Protein AF-0000000078024826 (afdb_homodimer)

Secondary structure (DSSP, 8-state):
---TTHHHHHHHHHHHHS---S-HHHHHHHHHHHHHHHHHHHHHHHHHT-HHHHHHHHHHHHHIIIIIIITT--HHHHHHHHHHHHHHHHHHHHHHHHHHHHT-HHHHHHHHHHHHHHHHHHHTS-TTTTT-S--/---SSTTTHHHHHHHHHT---S-HHHHHHHHHHHHHHHHHHHHHHHHHT-HHHHHHHHHHHHHIIIIIIITT--HHHHHHHHHHHHHHHHHHHHHHHHHHHHT-HHHHHHHHHHHHHHHHHHHTS-TTTTT-S--

pLDDT: mean 81.6, std 24.42, range [22.78, 98.94]

Solvent-accessible surface area (backbone atoms only — not comparable to full-atom values): 13929 Å² total; per-residue (Å²): 135,86,64,79,63,60,69,55,53,44,38,40,55,21,35,67,8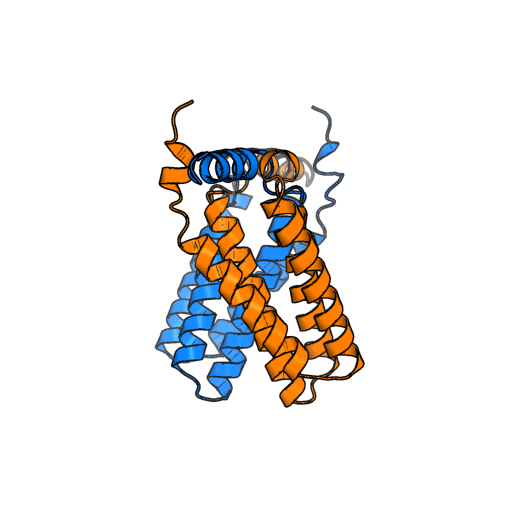0,34,23,68,64,29,52,71,64,54,51,52,52,44,47,48,51,16,26,50,23,11,44,52,35,17,50,54,25,52,75,69,67,35,62,69,61,17,53,51,23,45,49,51,21,42,46,32,45,53,52,41,56,47,36,24,48,14,62,82,32,24,44,68,59,32,51,51,50,43,52,50,50,52,50,42,46,52,38,43,52,49,19,63,75,65,69,35,63,66,42,48,51,50,40,48,52,55,51,48,55,52,45,54,56,55,69,68,53,57,76,64,66,50,70,59,66,73,129,139,85,75,85,64,71,82,50,59,42,56,43,58,26,40,66,80,44,23,63,64,28,52,72,65,52,50,51,54,44,47,49,53,13,26,51,24,12,45,54,36,17,50,54,24,53,74,70,68,35,62,68,59,18,52,52,23,44,49,51,21,43,46,32,45,52,53,41,55,48,38,21,47,15,63,82,36,24,46,68,59,32,51,52,50,43,51,50,51,52,52,42,44,51,39,43,54,49,18,63,76,65,69,37,64,66,41,46,50,49,41,48,52,55,51,50,54,52,46,55,56,55,69,67,53,55,74,62,66,54,68,58,65,73,129

Sequence (270 aa):
MYSARGTQAYAQIGVESAVMSASPHQLIVLLFDGALSALVRARLFMQQGELAAKGEALSKAINIIDNGLKAGLDNEQGGEIAENLSSLYDYMIRQLMLANLRNNVELIEEVEGLLTNIADAWKQISPLNAAREPAMYSARGTQAYAQIGVESAVMSASPHQLIVLLFDGALSALVRARLFMQQGELAAKGEALSKAINIIDNGLKAGLDNEQGGEIAENLSSLYDYMIRQLMLANLRNNVELIEEVEGLLTNIADAWKQISPLNAAREPA

Foldseek 3Di:
DDDPVVVVVVVPVCCVVVPPPPQPLVQLLVLLVLLLVLLVQLLVCLVVVNLVSNVVSLVRSLCSLVVPVLVPQDCVPCPPNNVVSNVVSVVLSVLSVVCSVVVPSVSSVVSSVVSVVVSVVSVPPDSVVVPPPDD/DDDDPVVPPVVPVCCVVVDDPPQPLVQLLVLLVLLLVLLVQLLVCLVVVNLVSNVVSLVRSLCSLVVPVLVPQDCPPCPPNNVVSNVVSVVLSVLSVVCSVVVPSVSSVVSSVVSVVVSVVSVPPDSVVVVPPDD

Nearest PDB structures (foldseek):
  6ch3-assembly1_B  TM=8.621E-01  e=1.096E-10  Salmonella enterica subsp. enterica serovar Typhimurium str. LT2
  6gow-assembly1_E  TM=9.700E-01  e=2.782E-06  Bacillus subtilis
  6lea-assembly2_B  TM=9.776E-01  e=4.361E-05  Helicobacter pylori CPY1124
  3k1i-assembly2_B  TM=9.728E-01  e=5.347E-05  Helicobacter pylori 26695
  2e2a-assembly1_C  TM=4.946E-01  e=9.503E-01  Lactococcus lactis

Radius of gyration: 19.41 Å; Cα contacts (8 Å, |Δi|>4): 329; chains: 2; bounding box: 67×54×44 Å

Organism: NCBI:txid82991

InterPro domains:
  IPR003713 Flagellar protein FliS [PF02561] (8-125)
  IPR003713 Flagellar protein FliS [PIRSF039090] (1-127)
  IPR003713 Flagellar protein FliS [PTHR34773] (1-129)
  IPR003713 Flagellar protein FliS [TIGR00208] (1-125)
  IPR003713 Flagellar protein FliS [cd16098] (24-126)
  IPR036584 Flagellar protein FliS superfamily [SSF101116] (8-127)

Structure (mmCIF, N/CA/C/O backbone):
data_AF-0000000078024826-model_v1
#
loop_
_entity.id
_entity.type
_entity.pdbx_description
1 polymer 'Flagellar secretion chaperone FliS'
#
loop_
_atom_site.group_PDB
_atom_site.id
_atom_site.type_symbol
_atom_site.label_atom_id
_atom_site.label_alt_id
_atom_site.label_comp_id
_atom_site.label_asym_id
_atom_site.label_entity_id
_atom_site.label_seq_id
_atom_site.pdbx_PDB_ins_code
_atom_site.Cartn_x
_atom_site.Cartn_y
_atom_site.Cartn_z
_atom_site.occupancy
_atom_site.B_iso_or_equiv
_atom_site.auth_seq_id
_atom_site.auth_comp_id
_atom_site.auth_asym_id
_atom_site.auth_atom_id
_atom_site.pdbx_PDB_model_num
ATOM 1 N N . MET A 1 1 ? 31.188 14.391 24.828 1 23.47 1 MET A N 1
ATOM 2 C CA . MET A 1 1 ? 30.875 13.07 24.281 1 23.47 1 MET A CA 1
ATOM 3 C C . MET A 1 1 ? 29.391 12.953 23.953 1 23.47 1 MET A C 1
ATOM 5 O O . MET A 1 1 ? 28.562 12.789 24.844 1 23.47 1 MET A O 1
ATOM 9 N N . TYR A 1 2 ? 28.828 13.891 23.062 1 25.27 2 TYR A N 1
ATOM 10 C CA . TYR A 1 2 ? 27.516 14.461 22.797 1 25.27 2 TYR A CA 1
ATOM 11 C C . TYR A 1 2 ? 26.516 13.383 22.422 1 25.27 2 TYR A C 1
ATOM 13 O O . TYR A 1 2 ? 26.766 12.562 21.547 1 25.27 2 TYR A O 1
ATOM 21 N N . SER A 1 3 ? 25.656 12.977 23.344 1 28.05 3 SER A N 1
ATOM 22 C CA . SER A 1 3 ? 24.781 11.828 23.531 1 28.05 3 SER A CA 1
ATOM 23 C C . SER A 1 3 ? 23.766 11.719 22.406 1 28.05 3 SER A C 1
ATOM 25 O O . SER A 1 3 ? 23.281 12.727 21.891 1 28.05 3 SER A O 1
ATOM 27 N N . ALA A 1 4 ? 23.734 10.602 21.656 1 34.72 4 ALA A N 1
ATOM 28 C CA . ALA A 1 4 ? 22.922 9.969 20.609 1 34.72 4 ALA A CA 1
ATOM 29 C C . ALA A 1 4 ? 21.438 10.234 20.844 1 34.72 4 ALA A C 1
ATOM 31 O O . ALA A 1 4 ? 20.594 9.836 20.031 1 34.72 4 ALA A O 1
ATOM 32 N N . ARG A 1 5 ? 21.094 10.789 21.938 1 35.72 5 ARG A N 1
ATOM 33 C CA . ARG A 1 5 ? 19.719 11.008 22.391 1 35.72 5 ARG A CA 1
ATOM 34 C C . ARG A 1 5 ? 19.062 12.117 21.578 1 35.72 5 ARG A C 1
ATOM 36 O O . ARG A 1 5 ? 17.844 12.094 21.375 1 35.72 5 ARG A O 1
ATOM 43 N N . GLY A 1 6 ? 19.734 13.242 21.391 1 33.91 6 GLY A N 1
ATOM 44 C CA . GLY A 1 6 ? 19.219 14.438 20.734 1 33.91 6 GLY A CA 1
ATOM 45 C C . GLY A 1 6 ? 18.797 14.203 19.297 1 33.91 6 GLY A C 1
ATOM 46 O O . GLY A 1 6 ? 17.969 14.93 18.766 1 33.91 6 GLY A O 1
ATOM 47 N N . THR A 1 7 ? 19.672 13.484 18.562 1 35.12 7 THR A N 1
ATOM 48 C CA . THR A 1 7 ? 19.359 13.219 17.156 1 35.12 7 THR A CA 1
ATOM 49 C C . THR A 1 7 ? 18.062 12.422 17.031 1 35.12 7 THR A C 1
ATOM 51 O O . THR A 1 7 ? 17.391 12.477 16 1 35.12 7 THR A O 1
ATOM 54 N N . GLN A 1 8 ? 17.625 11.727 18.141 1 36.25 8 GLN A N 1
ATOM 55 C CA . GLN A 1 8 ? 16.422 10.891 18.141 1 36.25 8 GLN A CA 1
ATOM 56 C C . GLN A 1 8 ? 15.156 11.742 18.156 1 36.25 8 GLN A C 1
ATOM 58 O O . GLN A 1 8 ? 14.172 11.414 17.484 1 36.25 8 GLN A O 1
ATOM 63 N N . ALA A 1 9 ? 15.188 12.789 19.047 1 36.38 9 ALA A N 1
ATOM 64 C CA . ALA A 1 9 ? 14.008 13.625 19.25 1 36.38 9 ALA A CA 1
ATOM 65 C C . ALA A 1 9 ? 13.688 14.438 18 1 36.38 9 ALA A C 1
ATOM 67 O O . ALA A 1 9 ? 12.523 14.594 17.641 1 36.38 9 ALA A O 1
ATOM 68 N N . TYR A 1 10 ? 14.672 15.211 17.438 1 32.72 10 TYR A N 1
ATOM 69 C CA . TYR A 1 10 ? 14.484 16.047 16.25 1 32.72 10 TYR A CA 1
ATOM 70 C C . TYR A 1 10 ? 13.938 15.219 15.086 1 32.72 10 TYR A C 1
ATOM 72 O O . TYR A 1 10 ? 13.109 15.703 14.312 1 32.72 10 TYR A O 1
ATOM 80 N N . ALA A 1 11 ? 14.336 14.016 14.891 1 40.41 11 ALA A N 1
ATOM 81 C CA . ALA A 1 11 ? 13.836 13.172 13.805 1 40.41 11 ALA A CA 1
ATOM 82 C C . ALA A 1 11 ? 12.367 12.828 14.008 1 40.41 11 ALA A C 1
ATOM 84 O O . ALA A 1 11 ? 11.609 12.703 13.047 1 40.41 11 ALA A O 1
ATOM 85 N N . GLN A 1 12 ? 11.875 12.914 15.234 1 38.84 12 GLN A N 1
ATOM 86 C CA . GLN A 1 12 ? 10.5 12.586 15.586 1 38.84 12 GLN A CA 1
ATOM 87 C C . GLN A 1 12 ? 9.547 13.719 15.211 1 38.84 12 GLN A C 1
ATOM 89 O O . GLN A 1 12 ? 8.477 13.484 14.656 1 38.84 12 GLN A O 1
ATOM 94 N N . ILE A 1 13 ? 9.758 14.992 15.805 1 37.56 13 ILE A N 1
ATOM 95 C CA . ILE A 1 13 ? 8.859 16.125 15.57 1 37.56 13 ILE A CA 1
ATOM 96 C C . ILE A 1 13 ? 8.812 16.453 14.078 1 37.56 13 ILE A C 1
ATOM 98 O O . ILE A 1 13 ? 7.746 16.734 13.539 1 37.56 13 ILE A O 1
ATOM 102 N N . GLY A 1 14 ? 9.938 16.531 13.461 1 39.34 14 GLY A N 1
ATOM 103 C CA . GLY A 1 14 ? 9.953 16.844 12.039 1 39.34 14 GLY A CA 1
ATOM 104 C C . GLY A 1 14 ? 9.141 15.883 11.195 1 39.34 14 GLY A C 1
ATOM 105 O O . GLY A 1 14 ? 8.695 16.219 10.102 1 39.34 14 GLY A O 1
ATOM 106 N N . VAL A 1 15 ? 9.078 14.672 11.695 1 40.44 15 VAL A N 1
ATOM 107 C CA . VAL A 1 15 ? 8.32 13.68 10.945 1 40.44 15 VAL A CA 1
ATOM 108 C C . VAL A 1 15 ? 6.828 14.023 11 1 40.44 15 VAL A C 1
ATOM 110 O O . VAL A 1 15 ? 6.117 13.891 10 1 40.44 15 VAL A O 1
ATOM 113 N N . GLU A 1 16 ? 6.273 14.477 12.164 1 42.16 16 GLU A N 1
ATOM 114 C CA . GLU A 1 16 ? 4.852 14.805 12.219 1 42.16 16 GLU A CA 1
ATOM 115 C C . GLU A 1 16 ? 4.496 15.906 11.227 1 42.16 16 GLU A C 1
ATOM 117 O O . GLU A 1 16 ? 3.461 15.836 10.562 1 42.16 16 GLU A O 1
ATOM 122 N N . SER A 1 17 ? 5.18 17.016 11.508 1 43.19 17 SER A N 1
ATOM 123 C CA . SER A 1 17 ? 4.801 18.188 10.727 1 43.19 17 SER A CA 1
ATOM 124 C C . SER A 1 17 ? 5.129 18 9.25 1 43.19 17 SER A C 1
ATOM 126 O O . SER A 1 17 ? 4.445 18.547 8.383 1 43.19 17 SER A O 1
ATOM 128 N N . ALA A 1 18 ? 6.238 17.406 9 1 42.78 18 ALA A N 1
ATOM 129 C CA . ALA A 1 18 ? 6.707 17.203 7.625 1 42.78 18 ALA A CA 1
ATOM 130 C C . ALA A 1 18 ? 5.902 16.109 6.926 1 42.78 18 ALA A C 1
ATOM 132 O O . ALA A 1 18 ? 6.227 15.719 5.801 1 42.78 18 ALA A O 1
ATOM 133 N N . VAL A 1 19 ? 5.25 15.383 7.617 1 44.53 19 VAL A N 1
ATOM 134 C CA . VAL A 1 19 ? 4.855 14.125 6.984 1 44.53 19 VAL A CA 1
ATOM 135 C C . VAL A 1 19 ? 4.523 14.375 5.516 1 44.53 19 VAL A C 1
ATOM 137 O O . VAL A 1 19 ? 5.07 13.711 4.629 1 44.53 19 VAL A O 1
ATOM 140 N N . MET A 1 20 ? 3.154 14.008 4.984 1 47.44 20 MET A N 1
ATOM 141 C CA . MET A 1 20 ? 2.932 13.57 3.607 1 47.44 20 MET A CA 1
ATOM 142 C C . MET A 1 20 ? 3.039 14.75 2.641 1 47.44 20 MET A C 1
ATOM 144 O O . MET A 1 20 ? 2.197 15.648 2.656 1 47.44 20 MET A O 1
ATOM 148 N N . SER A 1 21 ? 4.34 15.156 2.459 1 53.97 21 SER A N 1
ATOM 149 C CA . SER A 1 21 ? 4.418 16.094 1.341 1 53.97 21 SER A CA 1
ATOM 150 C C . SER A 1 21 ? 3.545 15.633 0.177 1 53.97 21 SER A C 1
ATOM 152 O O . SER A 1 21 ? 3.221 16.422 -0.71 1 53.97 21 SER A O 1
ATOM 154 N N . ALA A 1 22 ? 3.297 14.32 0.124 1 58.5 22 ALA A N 1
ATOM 155 C CA . ALA A 1 22 ? 2.295 13.953 -0.874 1 58.5 22 ALA A CA 1
ATOM 156 C C . ALA A 1 22 ? 0.933 14.555 -0.531 1 58.5 22 ALA A C 1
ATOM 158 O O . ALA A 1 22 ? 0.553 14.617 0.641 1 58.5 22 ALA A O 1
ATOM 159 N N . SER A 1 23 ? 0.338 15.156 -1.574 1 75.12 23 SER A N 1
ATOM 160 C CA . SER A 1 23 ? -1.021 15.633 -1.332 1 75.12 23 SER A CA 1
ATOM 161 C C . SER A 1 23 ? -1.884 14.539 -0.708 1 75.12 23 SER A C 1
ATOM 163 O O . SER A 1 23 ? -1.638 13.352 -0.92 1 75.12 23 SER A O 1
ATOM 165 N N . PRO A 1 24 ? -2.6 14.805 0.253 1 82.69 24 PRO A N 1
ATOM 166 C CA . PRO A 1 24 ? -3.537 13.836 0.826 1 82.69 24 PRO A CA 1
ATOM 167 C C . PRO A 1 24 ? -4.211 12.961 -0.235 1 82.69 24 PRO A C 1
ATOM 169 O O . PRO A 1 24 ? -4.438 11.773 -0.01 1 82.69 24 PRO A O 1
ATOM 172 N N . HIS A 1 25 ? -4.469 13.523 -1.333 1 87.69 25 HIS A N 1
ATOM 173 C CA . HIS A 1 25 ? -5.07 12.773 -2.43 1 87.69 25 HIS A CA 1
ATOM 174 C C . HIS A 1 25 ? -4.137 11.68 -2.93 1 87.69 25 HIS A C 1
ATOM 176 O O . HIS A 1 25 ? -4.562 10.531 -3.117 1 87.69 25 HIS A O 1
ATOM 182 N N . GLN A 1 26 ? -2.936 11.992 -3.086 1 90.62 26 GLN A N 1
ATOM 183 C CA . GLN A 1 26 ? -1.961 11.023 -3.576 1 90.62 26 GLN A CA 1
ATOM 184 C C . GLN A 1 26 ? -1.753 9.898 -2.57 1 90.62 26 GLN A C 1
ATOM 186 O O . GLN A 1 26 ? -1.569 8.734 -2.955 1 90.62 26 GLN A O 1
ATOM 191 N N . LEU A 1 27 ? -1.754 10.188 -1.369 1 91.12 27 LEU A N 1
ATOM 192 C CA . LEU A 1 27 ? -1.586 9.18 -0.329 1 91.12 27 LEU A CA 1
ATOM 193 C C . LEU A 1 27 ? -2.699 8.141 -0.395 1 91.12 27 LEU A C 1
ATOM 195 O O . LEU A 1 27 ? -2.447 6.941 -0.235 1 91.12 27 LEU A O 1
ATOM 199 N N . ILE A 1 28 ? -3.852 8.586 -0.636 1 93.31 28 ILE A N 1
ATOM 200 C CA . ILE A 1 28 ? -4.992 7.676 -0.728 1 93.31 28 ILE A CA 1
ATOM 201 C C . ILE A 1 28 ? -4.848 6.789 -1.962 1 93.31 28 ILE A C 1
ATOM 203 O O . ILE A 1 28 ? -5.145 5.594 -1.913 1 93.31 28 ILE A O 1
ATOM 207 N N . VAL A 1 29 ? -4.41 7.348 -3.025 1 95 29 VAL A N 1
ATOM 208 C CA . VAL A 1 29 ? -4.152 6.559 -4.227 1 95 29 VAL A CA 1
ATOM 209 C C . VAL A 1 29 ? -3.152 5.445 -3.91 1 95 29 VAL A C 1
ATOM 211 O O . VAL A 1 29 ? -3.357 4.293 -4.297 1 95 29 VAL A O 1
ATOM 214 N N . LEU A 1 30 ? -2.139 5.742 -3.162 1 96.06 30 LEU A N 1
ATOM 215 C CA . LEU A 1 30 ? -1.097 4.781 -2.816 1 96.06 30 LEU A CA 1
ATOM 216 C C . LEU A 1 30 ? -1.646 3.688 -1.904 1 96.06 30 LEU A C 1
ATOM 218 O O . LEU A 1 30 ? -1.257 2.523 -2.02 1 96.06 30 LEU A O 1
ATOM 222 N N . LEU A 1 31 ? -2.533 4.039 -1.051 1 96.56 31 LEU A N 1
ATOM 223 C CA . LEU A 1 31 ? -3.154 3.055 -0.169 1 96.56 31 LEU A CA 1
ATOM 224 C C . LEU A 1 31 ? -4.031 2.092 -0.961 1 96.56 31 LEU A C 1
ATOM 226 O O . LEU A 1 31 ? -3.992 0.881 -0.734 1 96.56 31 LEU A O 1
ATOM 230 N N . PHE A 1 32 ? -4.746 2.617 -1.93 1 97.69 32 PHE A N 1
ATOM 231 C CA . PHE A 1 32 ? -5.52 1.742 -2.803 1 97.69 32 PHE A CA 1
ATOM 232 C C . PHE A 1 32 ? -4.609 0.767 -3.537 1 97.69 32 PHE A C 1
ATOM 234 O O . PHE A 1 32 ? -4.879 -0.435 -3.578 1 97.69 32 PHE A O 1
ATOM 241 N N . ASP A 1 33 ? -3.586 1.269 -4.055 1 97.69 33 ASP A N 1
ATOM 242 C CA . ASP A 1 33 ? -2.648 0.421 -4.785 1 97.69 33 ASP A CA 1
ATOM 243 C C . ASP A 1 33 ? -2.041 -0.641 -3.869 1 97.69 33 ASP A C 1
ATOM 245 O O . ASP A 1 33 ? -1.867 -1.791 -4.277 1 97.69 33 ASP A O 1
ATOM 249 N N . GLY A 1 34 ? -1.697 -0.243 -2.652 1 98.44 34 GLY A N 1
ATOM 250 C CA . GLY A 1 34 ? -1.167 -1.184 -1.678 1 98.44 34 GLY A CA 1
ATOM 251 C C . GLY A 1 34 ? -2.139 -2.297 -1.332 1 98.44 34 GLY A C 1
ATOM 252 O O . GLY A 1 34 ? -1.77 -3.473 -1.334 1 98.44 34 GLY A O 1
ATOM 253 N N . ALA A 1 35 ? -3.338 -1.915 -1.085 1 98.75 35 ALA A N 1
ATOM 254 C CA . ALA A 1 35 ? -4.355 -2.904 -0.745 1 98.75 35 ALA A CA 1
ATOM 255 C C . ALA A 1 35 ? -4.59 -3.873 -1.901 1 98.75 35 ALA A C 1
ATOM 257 O O . ALA A 1 35 ? -4.656 -5.086 -1.698 1 98.75 35 ALA A O 1
ATOM 258 N N . LEU A 1 36 ? -4.691 -3.357 -3.084 1 98.69 36 LEU A N 1
ATOM 259 C CA . LEU A 1 36 ? -4.906 -4.195 -4.258 1 98.69 36 LEU A CA 1
ATOM 260 C C . LEU A 1 36 ? -3.723 -5.129 -4.484 1 98.69 36 LEU A C 1
ATOM 262 O O . LEU A 1 36 ? -3.906 -6.301 -4.824 1 98.69 36 LEU A O 1
ATOM 266 N N . SER A 1 37 ? -2.547 -4.57 -4.285 1 98.56 37 SER A N 1
ATOM 267 C CA . SER A 1 37 ? -1.363 -5.414 -4.422 1 98.56 37 SER A CA 1
ATOM 268 C C . SER A 1 37 ? -1.371 -6.551 -3.406 1 98.56 37 SER A C 1
ATOM 270 O O . SER A 1 37 ? -1.011 -7.684 -3.73 1 98.56 37 SER A O 1
ATOM 272 N N . ALA A 1 38 ? -1.772 -6.258 -2.193 1 98.69 38 ALA A N 1
ATOM 273 C CA . ALA A 1 38 ? -1.848 -7.285 -1.157 1 98.69 38 ALA A CA 1
ATOM 274 C C . ALA A 1 38 ? -2.877 -8.352 -1.517 1 98.69 38 ALA A C 1
ATOM 276 O O . ALA A 1 38 ? -2.652 -9.539 -1.287 1 98.69 38 ALA A O 1
ATOM 277 N N . LEU A 1 39 ? -3.943 -7.957 -2.098 1 98.81 39 LEU A N 1
ATOM 278 C CA . LEU A 1 39 ? -4.988 -8.906 -2.467 1 98.81 39 LEU A CA 1
ATOM 279 C C . LEU A 1 39 ? -4.531 -9.805 -3.611 1 98.81 39 LEU A C 1
ATOM 281 O O . LEU A 1 39 ? -4.785 -11.008 -3.602 1 98.81 39 LEU A O 1
ATOM 285 N N . VAL A 1 40 ? -3.918 -9.242 -4.578 1 97.94 40 VAL A N 1
ATOM 286 C CA . VAL A 1 40 ? -3.398 -10.039 -5.684 1 97.94 40 VAL A CA 1
ATOM 287 C C . VAL A 1 40 ? -2.387 -11.055 -5.16 1 97.94 40 VAL A C 1
ATOM 289 O O . VAL A 1 40 ? -2.416 -12.227 -5.547 1 97.94 40 VAL A O 1
ATOM 292 N N . ARG A 1 41 ? -1.491 -10.586 -4.289 1 97.19 41 ARG A N 1
ATOM 293 C CA . ARG A 1 41 ? -0.537 -11.492 -3.664 1 97.19 41 ARG A CA 1
ATOM 294 C C . ARG A 1 41 ? -1.255 -12.617 -2.928 1 97.19 41 ARG A C 1
ATOM 296 O O . ARG A 1 41 ? -0.861 -13.781 -3.027 1 97.19 41 ARG A O 1
ATOM 303 N N . ALA A 1 42 ? -2.254 -12.242 -2.221 1 98.38 42 ALA A N 1
ATOM 304 C CA . ALA A 1 42 ? -3.012 -13.242 -1.473 1 98.38 42 ALA A CA 1
ATOM 305 C C . ALA A 1 42 ? -3.596 -14.297 -2.406 1 98.38 42 ALA A C 1
ATOM 307 O O . ALA A 1 42 ? -3.514 -15.492 -2.125 1 98.38 42 ALA A O 1
ATOM 308 N N . ARG A 1 43 ? -4.168 -13.844 -3.486 1 97.5 43 ARG A N 1
ATOM 309 C CA . ARG A 1 43 ? -4.742 -14.781 -4.449 1 97.5 43 ARG A CA 1
ATOM 310 C C . ARG A 1 43 ? -3.67 -15.703 -5.023 1 97.5 43 ARG A C 1
ATOM 312 O O . ARG A 1 43 ? -3.889 -16.906 -5.156 1 97.5 43 ARG A O 1
ATOM 319 N N . LEU A 1 44 ? -2.551 -15.188 -5.359 1 95.62 44 LEU A N 1
ATOM 320 C CA . LEU A 1 44 ? -1.462 -15.969 -5.93 1 95.62 44 LEU A CA 1
ATOM 321 C C . LEU A 1 44 ? -0.965 -17.016 -4.93 1 95.62 44 LEU A C 1
ATOM 323 O O . LEU A 1 44 ? -0.752 -18.172 -5.289 1 95.62 44 LEU A O 1
ATOM 327 N N . PHE A 1 45 ? -0.836 -16.609 -3.686 1 96.88 45 PHE A N 1
ATOM 328 C CA . PHE A 1 45 ? -0.396 -17.547 -2.656 1 96.88 45 PHE A CA 1
ATOM 329 C C . PHE A 1 45 ? -1.451 -18.625 -2.41 1 96.88 45 PHE A C 1
ATOM 331 O O . PHE A 1 45 ? -1.119 -19.781 -2.166 1 96.88 45 PHE A O 1
ATOM 338 N N . MET A 1 46 ? -2.629 -18.219 -2.498 1 96.69 46 MET A N 1
ATOM 339 C CA . MET A 1 46 ? -3.701 -19.188 -2.34 1 96.69 46 MET A CA 1
ATOM 340 C C . MET A 1 46 ? -3.643 -20.25 -3.441 1 96.69 46 MET A C 1
ATOM 342 O O . MET A 1 46 ? -3.77 -21.438 -3.168 1 96.69 46 MET A O 1
ATOM 346 N N . GLN A 1 47 ? -3.424 -19.812 -4.613 1 93.38 47 GLN A N 1
ATOM 347 C CA . GLN A 1 47 ? -3.33 -20.703 -5.758 1 93.38 47 GLN A CA 1
ATOM 348 C C . GLN A 1 47 ? -2.123 -21.641 -5.637 1 93.38 47 GLN A C 1
ATOM 350 O O . GLN A 1 47 ? -2.158 -22.766 -6.105 1 93.38 47 GLN A O 1
ATOM 355 N N . GLN A 1 48 ? -1.139 -21.25 -4.965 1 93.69 48 GLN A N 1
ATOM 356 C CA . GLN A 1 48 ? 0.09 -22.031 -4.805 1 93.69 48 GLN A CA 1
ATOM 357 C C . GLN A 1 48 ? 0.039 -22.891 -3.547 1 93.69 48 GLN A C 1
ATOM 359 O O . GLN A 1 48 ? 0.979 -23.625 -3.26 1 93.69 48 GLN A O 1
ATOM 364 N N . GLY A 1 49 ? -0.97 -22.719 -2.764 1 95.69 49 GLY A N 1
ATOM 365 C CA . GLY A 1 49 ? -1.117 -23.5 -1.544 1 95.69 49 GLY A CA 1
ATOM 366 C C . GLY A 1 49 ? -0.254 -22.984 -0.405 1 95.69 49 GLY A C 1
ATOM 367 O O . GLY A 1 49 ? 0.083 -23.75 0.51 1 95.69 49 GLY A O 1
ATOM 368 N N . GLU A 1 50 ? 0.162 -21.734 -0.502 1 96.12 50 GLU A N 1
ATOM 369 C CA . GLU A 1 50 ? 0.968 -21.094 0.538 1 96.12 50 GLU A CA 1
ATOM 370 C C . GLU A 1 50 ? 0.087 -20.406 1.577 1 96.12 50 GLU A C 1
ATOM 372 O O . GLU A 1 50 ? -0.046 -19.188 1.572 1 96.12 50 GLU A O 1
ATOM 377 N N . LEU A 1 51 ? -0.37 -21.156 2.578 1 95.5 51 LEU A N 1
ATOM 378 C CA . LEU A 1 51 ? -1.429 -20.719 3.486 1 95.5 51 LEU A CA 1
ATOM 379 C C . LEU A 1 51 ? -0.943 -19.594 4.395 1 95.5 51 LEU A C 1
ATOM 381 O O . LEU A 1 51 ? -1.656 -18.609 4.605 1 95.5 51 LEU A O 1
ATOM 385 N N . ALA A 1 52 ? 0.262 -19.75 4.891 1 96.75 52 ALA A N 1
ATOM 386 C CA . ALA A 1 52 ? 0.785 -18.734 5.797 1 96.75 52 ALA A CA 1
ATOM 387 C C . ALA A 1 52 ? 0.982 -17.406 5.07 1 96.75 52 ALA A C 1
ATOM 389 O O . ALA A 1 52 ? 0.601 -16.344 5.582 1 96.75 52 ALA A O 1
ATOM 390 N N . ALA A 1 53 ? 1.538 -17.453 3.916 1 97.12 53 ALA A N 1
ATOM 391 C CA . ALA A 1 53 ? 1.782 -16.25 3.119 1 97.12 53 ALA A CA 1
ATOM 392 C C . ALA A 1 53 ? 0.469 -15.609 2.686 1 97.12 53 ALA A C 1
ATOM 394 O O . ALA A 1 53 ? 0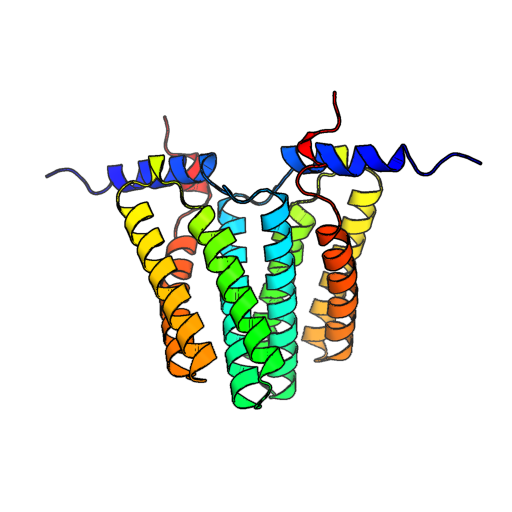.347 -14.375 2.68 1 97.12 53 ALA A O 1
ATOM 395 N N . LYS A 1 54 ? -0.455 -16.469 2.373 1 97.81 54 LYS A N 1
ATOM 396 C CA . LYS A 1 54 ? -1.789 -15.984 2.037 1 97.81 54 LYS A CA 1
ATOM 397 C C . LYS A 1 54 ? -2.404 -15.219 3.205 1 97.81 54 LYS A C 1
ATOM 399 O O . LYS A 1 54 ? -2.938 -14.125 3.021 1 97.81 54 LYS A O 1
ATOM 404 N N . GLY A 1 55 ? -2.389 -15.781 4.34 1 97.94 55 GLY A N 1
ATOM 405 C CA . GLY A 1 55 ? -2.93 -15.133 5.527 1 97.94 55 GLY A CA 1
ATOM 406 C C . GLY A 1 55 ? -2.287 -13.797 5.82 1 97.94 55 GLY A C 1
ATOM 407 O O . GLY A 1 55 ? -2.975 -12.836 6.172 1 97.94 55 GLY A O 1
ATOM 408 N N . GLU A 1 56 ? -0.97 -13.766 5.641 1 97.75 56 GLU A N 1
ATOM 409 C CA . GLU A 1 56 ? -0.242 -12.523 5.863 1 97.75 56 GLU A CA 1
ATOM 410 C C . GLU A 1 56 ? -0.659 -11.453 4.855 1 97.75 56 GLU A C 1
ATOM 412 O O . GLU A 1 56 ? -0.866 -10.289 5.223 1 97.75 56 GLU A O 1
ATOM 417 N N . ALA A 1 57 ? -0.788 -11.852 3.619 1 98.38 57 ALA A N 1
ATOM 418 C CA . ALA A 1 57 ? -1.176 -10.914 2.57 1 98.38 57 ALA A CA 1
ATOM 419 C C . ALA A 1 57 ? -2.58 -10.367 2.816 1 98.38 57 ALA A C 1
ATOM 421 O O . ALA A 1 57 ? -2.82 -9.172 2.666 1 98.38 57 ALA A O 1
ATOM 422 N N . LEU A 1 58 ? -3.486 -11.258 3.234 1 98.69 58 LEU A N 1
ATOM 423 C CA . LEU A 1 58 ? -4.848 -10.828 3.533 1 98.69 58 LEU A CA 1
ATOM 424 C C . LEU A 1 58 ? -4.871 -9.898 4.742 1 98.69 58 LEU A C 1
ATOM 426 O O . LEU A 1 58 ? -5.629 -8.922 4.766 1 98.69 58 LEU A O 1
ATOM 430 N N . SER A 1 59 ? -4.066 -10.172 5.691 1 98.5 59 SER A N 1
ATOM 431 C CA . SER A 1 59 ? -3.982 -9.32 6.871 1 98.5 59 SER A CA 1
ATOM 432 C C . SER A 1 59 ? -3.484 -7.922 6.504 1 98.5 59 SER A C 1
ATOM 434 O O . SER A 1 59 ? -3.957 -6.926 7.047 1 98.5 59 SER A O 1
ATOM 436 N N . LYS A 1 60 ? -2.547 -7.875 5.633 1 98.06 60 LYS A N 1
ATOM 437 C CA . LYS A 1 60 ? -2.045 -6.582 5.176 1 98.06 60 LYS A CA 1
ATOM 438 C C . LYS A 1 60 ? -3.129 -5.801 4.438 1 98.06 60 LYS A C 1
ATOM 440 O O . LYS A 1 60 ? -3.289 -4.598 4.652 1 98.06 60 LYS A O 1
ATOM 445 N N . ALA A 1 61 ? -3.865 -6.465 3.537 1 98.75 61 ALA A N 1
ATOM 446 C CA . ALA A 1 61 ? -4.969 -5.809 2.836 1 98.75 61 ALA A CA 1
ATOM 447 C C . ALA A 1 61 ? -5.996 -5.262 3.822 1 98.75 61 ALA A C 1
ATOM 449 O O . ALA A 1 61 ? -6.418 -4.105 3.709 1 98.75 61 ALA A O 1
ATOM 450 N N . ILE A 1 62 ? -6.336 -6.086 4.797 1 98.75 62 ILE A N 1
ATOM 451 C CA . ILE A 1 62 ? -7.32 -5.707 5.801 1 98.75 62 ILE A CA 1
ATOM 452 C C . ILE A 1 62 ? -6.812 -4.512 6.602 1 98.75 62 ILE A C 1
ATOM 454 O O . ILE A 1 62 ? -7.562 -3.564 6.859 1 98.75 62 ILE A O 1
ATOM 458 N N . ASN A 1 63 ? -5.598 -4.562 6.953 1 97.81 63 ASN A N 1
ATOM 459 C CA . ASN A 1 63 ? -5.02 -3.467 7.723 1 97.81 63 ASN A CA 1
ATOM 460 C C . ASN A 1 63 ? -5.047 -2.158 6.938 1 97.81 63 ASN A C 1
ATOM 462 O O . ASN A 1 63 ? -5.398 -1.11 7.484 1 97.81 63 ASN A O 1
ATOM 466 N N . ILE A 1 64 ? -4.715 -2.139 5.672 1 98.12 64 ILE A N 1
ATOM 467 C CA . ILE A 1 64 ? -4.719 -0.94 4.84 1 98.12 64 ILE A CA 1
ATOM 468 C C . ILE A 1 64 ? -6.145 -0.41 4.703 1 98.12 64 ILE A C 1
ATOM 470 O O . ILE A 1 64 ? -6.379 0.795 4.812 1 98.12 64 ILE A O 1
ATOM 474 N N . ILE A 1 65 ? -7.055 -1.309 4.539 1 98.31 65 ILE A N 1
ATOM 475 C CA . ILE A 1 65 ? -8.445 -0.897 4.363 1 98.31 65 ILE A CA 1
ATOM 476 C C . ILE A 1 65 ? -8.969 -0.297 5.664 1 98.31 65 ILE A C 1
ATOM 478 O O . ILE A 1 65 ? -9.57 0.78 5.66 1 98.31 65 ILE A O 1
ATOM 482 N N . ASP A 1 66 ? -8.727 -0.913 6.75 1 97 66 ASP A N 1
ATOM 483 C CA . ASP A 1 66 ? -9.305 -0.531 8.039 1 97 66 ASP A CA 1
ATOM 484 C C . ASP A 1 66 ? -8.594 0.692 8.617 1 97 66 ASP A C 1
ATOM 486 O O . ASP A 1 66 ? -9.234 1.708 8.898 1 97 66 ASP A O 1
ATOM 490 N N . ASN A 1 67 ? -7.289 0.639 8.633 1 95.19 67 ASN A N 1
ATOM 491 C CA . ASN A 1 67 ? -6.527 1.645 9.367 1 95.19 67 ASN A CA 1
ATOM 492 C C . ASN A 1 67 ? -5.984 2.725 8.438 1 95.19 67 ASN A C 1
ATOM 494 O O . ASN A 1 67 ? -5.469 3.744 8.891 1 95.19 67 ASN A O 1
ATOM 498 N N . GLY A 1 68 ? -6.121 2.514 7.219 1 95 68 GLY A N 1
ATOM 499 C CA . GLY A 1 68 ? -5.742 3.512 6.23 1 95 68 GLY A CA 1
ATOM 500 C C . GLY A 1 68 ? -6.934 4.188 5.578 1 95 68 GLY A C 1
ATOM 501 O O . GLY A 1 68 ? -7.32 5.289 5.977 1 95 68 GLY A O 1
ATOM 502 N N . LEU A 1 69 ? -7.605 3.471 4.812 1 95.5 69 LEU A N 1
ATOM 503 C CA . LEU A 1 69 ? -8.672 4.02 3.982 1 95.5 69 LEU A CA 1
ATOM 504 C C . LEU A 1 69 ? -9.883 4.395 4.828 1 95.5 69 LEU A C 1
ATOM 506 O O . LEU A 1 69 ? -10.352 5.535 4.773 1 95.5 69 LEU A O 1
ATOM 510 N N . LYS A 1 70 ? -10.383 3.488 5.66 1 94.75 70 LYS A N 1
ATOM 511 C CA . LYS A 1 70 ? -11.57 3.736 6.473 1 94.75 70 LYS A CA 1
ATOM 512 C C . LYS A 1 70 ? -11.297 4.793 7.539 1 94.75 70 LYS A C 1
ATOM 514 O O . LYS A 1 70 ? -12.102 5.703 7.738 1 94.75 70 LYS A O 1
ATOM 519 N N . ALA A 1 71 ? -10.148 4.633 8.203 1 91.5 71 ALA A N 1
ATOM 520 C CA . ALA A 1 71 ? -9.766 5.578 9.25 1 91.5 71 ALA A CA 1
ATOM 521 C C . ALA A 1 71 ? -9.562 6.977 8.672 1 91.5 71 ALA A C 1
ATOM 523 O O . ALA A 1 71 ? -9.672 7.973 9.391 1 91.5 71 ALA A O 1
ATOM 524 N N . GLY A 1 72 ? -9.281 7.031 7.375 1 87.69 72 GLY A N 1
ATOM 525 C CA . GLY A 1 72 ? -8.992 8.297 6.723 1 87.69 72 GLY A CA 1
ATOM 526 C C . GLY A 1 72 ? -10.242 9.031 6.277 1 87.69 72 GLY A C 1
ATOM 527 O O . GLY A 1 72 ? -10.172 10.172 5.809 1 87.69 72 GLY A O 1
ATOM 528 N N . LEU A 1 73 ? -11.344 8.438 6.445 1 89.38 73 LEU A N 1
ATOM 529 C CA . LEU A 1 73 ? -12.594 9.078 6.035 1 89.38 73 LEU A CA 1
ATOM 530 C C . LEU A 1 73 ? -12.93 10.25 6.949 1 89.38 73 LEU A C 1
ATOM 532 O O . LEU A 1 73 ? -12.719 10.18 8.164 1 89.38 73 LEU A O 1
ATOM 536 N N . ASP A 1 74 ? -13.352 11.367 6.344 1 79.38 74 ASP A N 1
ATOM 537 C CA . ASP A 1 74 ? -13.852 12.516 7.09 1 79.38 74 ASP A CA 1
ATOM 538 C C . ASP A 1 74 ? -15.352 12.398 7.352 1 79.38 74 ASP A C 1
ATOM 540 O O . ASP A 1 74 ? -16.156 12.805 6.52 1 79.38 74 ASP A O 1
ATOM 544 N N . ASN A 1 75 ? -15.633 12 8.539 1 76.69 75 ASN A N 1
ATOM 545 C CA . ASN A 1 75 ? -17.047 11.766 8.859 1 76.69 75 ASN A CA 1
ATOM 546 C C . ASN A 1 75 ? -17.781 13.07 9.094 1 76.69 75 ASN A C 1
ATOM 548 O O . ASN A 1 75 ? -19.016 13.125 8.961 1 76.69 75 ASN A O 1
ATOM 552 N N . GLU A 1 76 ? -17.094 14 9.445 1 72.88 76 GLU A N 1
ATOM 553 C CA . GLU A 1 76 ? -17.75 15.273 9.711 1 72.88 76 GLU A CA 1
ATOM 554 C C . GLU A 1 76 ? -18.094 16 8.406 1 72.88 76 GLU A C 1
ATOM 556 O O . GLU A 1 76 ? -19.219 16.469 8.234 1 72.88 76 GLU A O 1
ATOM 561 N N . GLN A 1 77 ? -17.203 15.953 7.43 1 72.81 77 GLN A N 1
ATOM 562 C CA . GLN A 1 77 ? -17.406 16.719 6.199 1 72.81 77 GLN A CA 1
ATOM 563 C C . GLN A 1 77 ? -18.016 15.836 5.105 1 72.81 77 GLN A C 1
ATOM 565 O O . GLN A 1 77 ? -18.672 16.344 4.199 1 72.81 77 GLN A O 1
ATOM 570 N N . GLY A 1 78 ? -17.75 14.648 5.238 1 76.94 78 GLY A N 1
ATOM 571 C CA . GLY A 1 78 ? -18.141 13.75 4.164 1 76.94 78 GLY A CA 1
ATOM 572 C C . GLY A 1 78 ? -19.594 13.328 4.234 1 76.94 78 GLY A C 1
ATOM 573 O O . GLY A 1 78 ? -20.156 12.844 3.246 1 76.94 78 GLY A O 1
ATOM 574 N N . GLY A 1 79 ? -20.25 13.492 5.316 1 82.31 79 GLY A N 1
ATOM 575 C CA . GLY A 1 79 ? -21.672 13.219 5.449 1 82.31 79 GLY A CA 1
ATOM 576 C C . GLY A 1 79 ? -22.047 11.789 5.094 1 82.31 79 GLY A C 1
ATOM 577 O O . GLY A 1 79 ? -21.422 10.844 5.562 1 82.31 79 GLY A O 1
ATOM 578 N N . GLU A 1 80 ? -23.047 11.672 4.203 1 87.31 80 GLU A N 1
ATOM 579 C CA . GLU A 1 80 ? -23.609 10.383 3.83 1 87.31 80 GLU A CA 1
ATOM 580 C C . GLU A 1 80 ? -22.625 9.562 2.994 1 87.31 80 GLU A C 1
ATOM 582 O O . GLU A 1 80 ? -22.594 8.336 3.1 1 87.31 80 GLU A O 1
ATOM 587 N N . ILE A 1 81 ? -21.906 10.195 2.236 1 87.12 81 ILE A N 1
ATOM 588 C CA . ILE A 1 81 ? -20.953 9.508 1.373 1 87.12 81 ILE A CA 1
ATOM 589 C C . ILE A 1 81 ? -19.891 8.812 2.227 1 87.12 81 ILE A C 1
ATOM 591 O O . ILE A 1 81 ? -19.562 7.652 1.988 1 87.12 81 ILE A O 1
ATOM 595 N N . ALA A 1 82 ? -19.406 9.539 3.211 1 90.12 82 ALA A N 1
ATOM 596 C CA . ALA A 1 82 ? -18.422 8.969 4.113 1 90.12 82 ALA A CA 1
ATOM 597 C C . ALA A 1 82 ? -18.984 7.777 4.875 1 90.12 82 ALA A C 1
ATOM 599 O O . ALA A 1 82 ? -18.297 6.77 5.062 1 90.12 82 ALA A O 1
ATOM 600 N N . GLU A 1 83 ? -20.172 7.918 5.262 1 91.5 83 GLU A N 1
ATOM 601 C CA . GLU A 1 83 ? -20.828 6.828 5.988 1 91.5 83 GLU A CA 1
ATOM 602 C C . GLU A 1 83 ? -21 5.602 5.102 1 91.5 83 GLU A C 1
ATOM 604 O O . GLU A 1 83 ? -20.781 4.473 5.543 1 91.5 83 GLU A O 1
ATOM 609 N N . ASN A 1 84 ? -21.406 5.785 3.865 1 94.12 84 ASN A N 1
ATOM 610 C CA . ASN A 1 84 ? -21.562 4.688 2.916 1 94.12 84 ASN A CA 1
ATOM 611 C C . ASN A 1 84 ? -20.234 4.008 2.609 1 94.12 84 ASN A C 1
ATOM 613 O O . ASN A 1 84 ? -20.156 2.779 2.547 1 94.12 84 ASN A O 1
ATOM 617 N N . LEU A 1 85 ? -19.219 4.84 2.443 1 95.31 85 LEU A N 1
ATOM 618 C CA . LEU A 1 85 ? -17.891 4.289 2.203 1 95.31 85 LEU A CA 1
ATOM 619 C C . LEU A 1 85 ? -17.406 3.496 3.41 1 95.31 85 LEU A C 1
ATOM 621 O O . LEU A 1 85 ? -16.828 2.42 3.258 1 95.31 85 LEU A O 1
ATOM 625 N N . SER A 1 86 ? -17.656 4.023 4.566 1 95.44 86 SER A N 1
ATOM 626 C CA . SER A 1 86 ? -17.281 3.322 5.785 1 95.44 86 SER A CA 1
ATOM 627 C C . SER A 1 86 ? -17.938 1.946 5.863 1 95.44 86 SER A C 1
ATOM 629 O O . SER A 1 86 ? -17.266 0.951 6.152 1 95.44 86 SER A O 1
ATOM 631 N N . SER A 1 87 ? -19.188 1.882 5.555 1 97.19 87 SER A N 1
ATOM 632 C CA . SER A 1 87 ? -19.922 0.622 5.57 1 97.19 87 SER A CA 1
ATOM 633 C C . SER A 1 87 ? -19.391 -0.342 4.516 1 97.19 87 SER A C 1
ATOM 635 O O . SER A 1 87 ? -19.297 -1.548 4.754 1 97.19 87 SER A O 1
ATOM 637 N N . LEU A 1 88 ? -19.109 0.19 3.354 1 98.12 88 LEU A N 1
ATOM 638 C CA . LEU A 1 88 ? -18.562 -0.632 2.277 1 98.12 88 LEU A CA 1
ATOM 639 C C . LEU A 1 88 ? -17.219 -1.22 2.668 1 98.12 88 LEU A C 1
ATOM 641 O O . LEU A 1 88 ? -16.953 -2.393 2.402 1 98.12 88 LEU A O 1
ATOM 645 N N . TYR A 1 89 ? -16.359 -0.451 3.336 1 98.31 89 TYR A N 1
ATOM 646 C CA . TYR A 1 89 ? -15.07 -0.947 3.805 1 98.31 89 TYR A CA 1
ATOM 647 C C . TYR A 1 89 ? -15.258 -2.025 4.867 1 98.31 89 TYR A C 1
ATOM 649 O O . TYR A 1 89 ? -14.531 -3.025 4.875 1 98.31 89 TYR A O 1
ATOM 657 N N . ASP A 1 90 ? -16.234 -1.867 5.719 1 98.44 90 ASP A N 1
ATOM 658 C CA . ASP A 1 90 ? -16.547 -2.902 6.699 1 98.44 90 ASP A CA 1
ATOM 659 C C . ASP A 1 90 ? -16.953 -4.203 6.016 1 98.44 90 ASP A C 1
ATOM 661 O O . ASP A 1 90 ? -16.547 -5.289 6.438 1 98.44 90 ASP A O 1
ATOM 665 N N . TYR A 1 91 ? -17.766 -4.059 5.004 1 98.75 91 TYR A N 1
ATOM 666 C CA . TYR A 1 91 ? -18.188 -5.219 4.23 1 98.75 91 TYR A CA 1
ATOM 667 C C . TYR A 1 91 ? -16.984 -5.926 3.605 1 98.75 91 TYR A C 1
ATOM 669 O O . TYR A 1 91 ? -16.859 -7.145 3.703 1 98.75 91 TYR A O 1
ATOM 677 N N . MET A 1 92 ? -16.109 -5.23 3.035 1 98.94 92 MET A N 1
ATOM 678 C CA . MET A 1 92 ? -14.922 -5.797 2.398 1 98.94 92 MET A CA 1
ATOM 679 C C . MET A 1 92 ? -14.055 -6.535 3.414 1 98.94 92 MET A C 1
ATOM 681 O O . MET A 1 92 ? -13.555 -7.625 3.133 1 98.94 92 MET A O 1
ATOM 685 N N . ILE A 1 93 ? -13.891 -5.953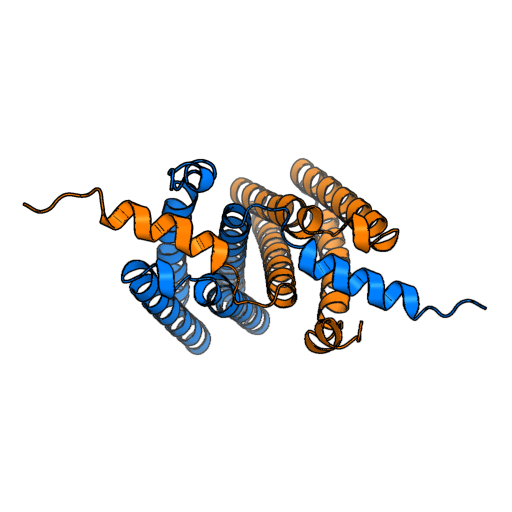 4.609 1 98.81 93 ILE A N 1
ATOM 686 C CA . ILE A 1 93 ? -13.086 -6.559 5.66 1 98.81 93 ILE A CA 1
ATOM 687 C C . ILE A 1 93 ? -13.695 -7.898 6.074 1 98.81 93 ILE A C 1
ATOM 689 O O . ILE A 1 93 ? -12.984 -8.898 6.199 1 98.81 93 ILE A O 1
ATOM 693 N N . ARG A 1 94 ? -14.977 -7.941 6.191 1 98.75 94 ARG A N 1
ATOM 694 C CA . ARG A 1 94 ? -15.664 -9.18 6.559 1 98.75 94 ARG A CA 1
ATOM 695 C C . ARG A 1 94 ? -15.492 -10.242 5.477 1 98.75 94 ARG A C 1
ATOM 697 O O . ARG A 1 94 ? -15.234 -11.406 5.781 1 98.75 94 ARG A O 1
ATOM 704 N N . GLN A 1 95 ? -15.68 -9.828 4.238 1 98.81 95 GLN A N 1
ATOM 705 C CA . GLN A 1 95 ? -15.516 -10.758 3.131 1 98.81 95 GLN A CA 1
ATOM 706 C C . GLN A 1 95 ? -14.102 -11.336 3.098 1 98.81 95 GLN A C 1
ATOM 708 O O . GLN A 1 95 ? -13.914 -12.523 2.836 1 98.81 95 GLN A O 1
ATOM 713 N N . LEU A 1 96 ? -13.109 -10.523 3.385 1 98.88 96 LEU A N 1
ATOM 714 C CA . LEU A 1 96 ? -11.727 -10.992 3.355 1 98.88 96 LEU A CA 1
ATOM 715 C C . LEU A 1 96 ? -11.453 -11.945 4.52 1 98.88 96 LEU A C 1
ATOM 717 O O . LEU A 1 96 ? -10.695 -12.898 4.375 1 98.88 96 LEU A O 1
ATOM 721 N N . MET A 1 97 ? -11.969 -11.633 5.645 1 98.56 97 MET A N 1
ATOM 722 C CA . MET A 1 97 ? -11.844 -12.547 6.773 1 98.56 97 MET A CA 1
ATOM 723 C C . MET A 1 97 ? -12.461 -13.906 6.445 1 98.56 97 MET A C 1
ATOM 725 O O . MET A 1 97 ? -11.875 -14.945 6.746 1 98.56 97 MET A O 1
ATOM 729 N N . LEU A 1 98 ? -13.602 -13.914 5.832 1 98.62 98 LEU A N 1
ATOM 730 C CA . LEU A 1 98 ? -14.258 -15.141 5.414 1 98.62 98 LEU A CA 1
ATOM 731 C C . LEU A 1 98 ? -13.438 -15.867 4.352 1 98.62 98 LEU A C 1
ATOM 733 O O . LEU A 1 98 ? -13.328 -17.094 4.379 1 98.62 98 LEU A O 1
ATOM 737 N N . ALA A 1 99 ? -12.938 -15.086 3.393 1 98.56 99 ALA A N 1
ATOM 738 C CA . ALA A 1 99 ? -12.086 -15.664 2.357 1 98.56 99 ALA A CA 1
ATOM 739 C C . ALA A 1 99 ? -10.922 -16.422 2.971 1 98.56 99 ALA A C 1
ATOM 741 O O . ALA A 1 99 ? -10.555 -17.5 2.494 1 98.56 99 ALA A O 1
ATOM 742 N N . ASN A 1 100 ? -10.352 -15.812 4.008 1 97.56 100 ASN A N 1
ATOM 743 C CA . ASN A 1 100 ? -9.234 -16.453 4.688 1 97.56 100 ASN A CA 1
ATOM 744 C C . ASN A 1 100 ? -9.664 -17.766 5.355 1 97.56 100 ASN A C 1
ATOM 746 O O . ASN A 1 100 ? -8.992 -18.781 5.219 1 97.56 100 ASN A O 1
ATOM 750 N N . LEU A 1 101 ? -10.711 -17.734 6.012 1 96.31 101 LEU A N 1
ATOM 751 C CA . LEU A 1 101 ? -11.195 -18.875 6.777 1 96.31 101 LEU A CA 1
ATOM 752 C C . LEU A 1 101 ? -11.602 -20.016 5.855 1 96.31 101 LEU A C 1
ATOM 754 O O . LEU A 1 101 ? -11.344 -21.188 6.156 1 96.31 101 LEU A O 1
ATOM 758 N N . ARG A 1 102 ? -12.125 -19.75 4.691 1 97.06 102 ARG A N 1
ATOM 759 C CA . ARG A 1 102 ? -12.695 -20.766 3.812 1 97.06 102 ARG A CA 1
ATOM 760 C C . ARG A 1 102 ? -11.789 -21.031 2.617 1 97.06 102 ARG A C 1
ATOM 762 O O . ARG A 1 102 ? -12.125 -21.828 1.743 1 97.06 102 ARG A O 1
ATOM 769 N N . ASN A 1 103 ? -10.766 -20.297 2.58 1 96.81 103 ASN A N 1
ATOM 770 C CA . ASN A 1 103 ? -9.898 -20.391 1.41 1 96.81 103 ASN A CA 1
ATOM 771 C C . ASN A 1 103 ? -10.68 -20.188 0.116 1 96.81 103 ASN A C 1
ATOM 773 O O . ASN A 1 103 ? -10.578 -21 -0.808 1 96.81 103 ASN A O 1
ATOM 777 N N . ASN A 1 104 ? -11.438 -19.172 0.069 1 97.44 104 ASN A N 1
ATOM 778 C CA . ASN A 1 104 ? -12.32 -18.875 -1.051 1 97.44 104 ASN A CA 1
ATOM 779 C C . ASN A 1 104 ? -11.805 -17.688 -1.872 1 97.44 104 ASN A C 1
ATOM 781 O O . ASN A 1 104 ? -11.945 -16.531 -1.468 1 97.44 104 ASN A O 1
ATOM 785 N N . VAL A 1 105 ? -11.281 -17.953 -3.033 1 97.69 105 VAL A N 1
ATOM 786 C CA . VAL A 1 105 ? -10.633 -16.969 -3.885 1 97.69 105 VAL A CA 1
ATOM 787 C C . VAL A 1 105 ? -11.672 -16 -4.441 1 97.69 105 VAL A C 1
ATOM 789 O O . VAL A 1 105 ? -11.383 -14.828 -4.668 1 97.69 105 VAL A O 1
ATOM 792 N N . GLU A 1 106 ? -12.906 -16.422 -4.637 1 98.12 106 GLU A N 1
ATOM 793 C CA . GLU A 1 106 ? -13.953 -15.586 -5.219 1 98.12 106 GLU A CA 1
ATOM 794 C C . GLU A 1 106 ? -14.273 -14.391 -4.324 1 98.12 106 GLU A C 1
ATOM 796 O O . GLU A 1 106 ? -14.609 -13.312 -4.812 1 98.12 106 GLU A O 1
ATOM 801 N N . LEU A 1 107 ? -14.203 -14.617 -3.023 1 98.69 107 LEU A N 1
ATOM 802 C CA . LEU A 1 107 ? -14.445 -13.531 -2.08 1 98.69 107 LEU A CA 1
ATOM 803 C C . LEU A 1 107 ? -13.359 -12.469 -2.184 1 98.69 107 LEU A C 1
ATOM 805 O O . LEU A 1 107 ? -13.633 -11.273 -2.041 1 98.69 107 LEU A O 1
ATOM 809 N N . ILE A 1 108 ? -12.125 -12.883 -2.424 1 98.75 108 ILE A N 1
ATOM 810 C CA . ILE A 1 108 ? -11.023 -11.945 -2.635 1 98.75 108 ILE A CA 1
ATOM 811 C C . ILE A 1 108 ? -11.25 -11.156 -3.92 1 98.75 108 ILE A C 1
ATOM 813 O O . ILE A 1 108 ? -11.102 -9.938 -3.939 1 98.75 108 ILE A O 1
ATOM 817 N N . GLU A 1 109 ? -11.656 -11.828 -4.926 1 98.44 109 GLU A N 1
ATOM 818 C CA . GLU A 1 109 ? -11.914 -11.203 -6.219 1 98.44 109 GLU A CA 1
ATOM 819 C C . GLU A 1 109 ? -13.039 -10.18 -6.125 1 98.44 109 GLU A C 1
ATOM 821 O O . GLU A 1 109 ? -12.984 -9.125 -6.762 1 98.44 109 GLU A O 1
ATOM 826 N N . GLU A 1 110 ? -14.031 -10.531 -5.395 1 98.69 110 GLU A N 1
ATOM 827 C CA . GLU A 1 110 ? -15.125 -9.594 -5.176 1 98.69 110 GLU A CA 1
ATOM 828 C C . GLU A 1 110 ? -14.625 -8.297 -4.543 1 98.69 110 GLU A C 1
ATOM 830 O O . GLU A 1 110 ? -14.961 -7.203 -5.004 1 98.69 110 GLU A O 1
ATOM 835 N N . VAL A 1 111 ? -13.844 -8.414 -3.525 1 98.88 111 VAL A N 1
ATOM 836 C CA . VAL A 1 111 ? -13.312 -7.25 -2.832 1 98.88 111 VAL A CA 1
ATOM 837 C C . VAL A 1 111 ? -12.383 -6.469 -3.768 1 98.88 111 VAL A C 1
ATOM 839 O O . VAL A 1 111 ? -12.391 -5.238 -3.771 1 98.88 111 VAL A O 1
ATOM 842 N N . GLU A 1 112 ? -11.586 -7.156 -4.555 1 98.69 112 GLU A N 1
ATOM 843 C CA . GLU A 1 112 ? -10.766 -6.488 -5.559 1 98.69 112 GLU A CA 1
ATOM 844 C C . GLU A 1 112 ? -11.609 -5.621 -6.484 1 98.69 112 GLU A C 1
ATOM 846 O O . GLU A 1 112 ? -11.227 -4.496 -6.812 1 98.69 112 GLU A O 1
ATOM 851 N N . GLY A 1 113 ? -12.703 -6.215 -6.914 1 98.69 113 GLY A N 1
ATOM 852 C CA . GLY A 1 113 ? -13.602 -5.461 -7.777 1 98.69 113 GLY A CA 1
ATOM 853 C C . GLY A 1 113 ? -14.148 -4.207 -7.125 1 98.69 113 GLY A C 1
ATOM 854 O O . GLY A 1 113 ? -14.141 -3.133 -7.727 1 98.69 113 GLY A O 1
ATOM 855 N N . LEU A 1 114 ? -14.602 -4.281 -5.891 1 98.69 114 LEU A N 1
ATOM 856 C CA . LEU A 1 114 ? -15.148 -3.148 -5.152 1 98.69 114 LEU A CA 1
ATOM 857 C C . LEU A 1 114 ? -14.086 -2.072 -4.949 1 98.69 114 LEU A C 1
ATOM 859 O O . LEU A 1 114 ? -14.336 -0.891 -5.199 1 98.69 114 LEU A O 1
ATOM 863 N N . LEU A 1 115 ? -12.898 -2.482 -4.547 1 98.56 115 LEU A N 1
ATOM 864 C CA . LEU A 1 115 ? -11.797 -1.56 -4.297 1 98.56 115 LEU A CA 1
ATOM 865 C C . LEU A 1 115 ? -11.383 -0.85 -5.582 1 98.56 115 LEU A C 1
ATOM 867 O O . LEU A 1 115 ? -11.102 0.351 -5.566 1 98.56 115 LEU A O 1
ATOM 871 N N . THR A 1 116 ? -11.328 -1.566 -6.637 1 98.25 116 THR A N 1
ATOM 872 C CA . THR A 1 116 ? -10.945 -1.001 -7.926 1 98.25 116 THR A CA 1
ATOM 873 C C . THR A 1 116 ? -11.93 0.082 -8.352 1 98.25 116 THR A C 1
ATOM 875 O O . THR A 1 116 ? -11.523 1.143 -8.836 1 98.25 116 THR A O 1
ATOM 878 N N . ASN A 1 117 ? -13.156 -0.174 -8.141 1 97.69 117 ASN A N 1
ATOM 879 C CA . ASN A 1 117 ? -14.188 0.8 -8.5 1 97.69 117 ASN A CA 1
ATOM 880 C C . ASN A 1 117 ? -14.031 2.092 -7.699 1 97.69 117 ASN A C 1
ATOM 882 O O . ASN A 1 117 ? -14.102 3.186 -8.266 1 97.69 117 ASN A O 1
ATOM 886 N N . ILE A 1 118 ? -13.773 1.965 -6.445 1 96.44 118 ILE A N 1
ATOM 887 C CA . ILE A 1 118 ? -13.602 3.131 -5.586 1 96.44 118 ILE A CA 1
ATOM 888 C C . ILE A 1 118 ? -12.312 3.857 -5.949 1 96.44 118 ILE A C 1
ATOM 890 O O . ILE A 1 118 ? -12.281 5.09 -6.02 1 96.44 118 ILE A O 1
ATOM 894 N N . ALA A 1 119 ? -11.289 3.113 -6.156 1 96.12 119 ALA A N 1
ATOM 895 C CA . ALA A 1 119 ? -9.992 3.684 -6.508 1 96.12 119 ALA A CA 1
ATOM 896 C C . ALA A 1 119 ? -10.078 4.48 -7.809 1 96.12 119 ALA A C 1
ATOM 898 O O . ALA A 1 119 ? -9.531 5.582 -7.902 1 96.12 119 ALA A O 1
ATOM 899 N N . ASP A 1 120 ? -10.734 3.936 -8.766 1 95.62 120 ASP A N 1
ATOM 900 C CA . ASP A 1 120 ? -10.891 4.602 -10.055 1 95.62 120 ASP A CA 1
ATOM 901 C C . ASP A 1 120 ? -11.664 5.91 -9.898 1 95.62 120 ASP A C 1
ATOM 903 O O . ASP A 1 120 ? -11.312 6.922 -10.508 1 95.62 120 ASP A O 1
ATOM 907 N N . ALA A 1 121 ? -12.688 5.895 -9.148 1 93 121 ALA A N 1
ATOM 908 C CA . ALA A 1 121 ? -13.461 7.102 -8.883 1 93 121 ALA A CA 1
ATOM 909 C C . ALA A 1 121 ? -12.617 8.148 -8.156 1 93 121 ALA A C 1
ATOM 911 O O . ALA A 1 121 ? -12.695 9.336 -8.469 1 93 121 ALA A O 1
ATOM 912 N N . TRP A 1 122 ? -11.844 7.707 -7.199 1 91.94 122 TRP A N 1
ATOM 913 C CA . TRP A 1 122 ? -10.969 8.602 -6.441 1 91.94 122 TRP A CA 1
ATOM 914 C C . TRP A 1 122 ? -9.961 9.281 -7.355 1 91.94 122 TRP A C 1
ATOM 916 O O . TRP A 1 122 ? -9.719 10.484 -7.238 1 91.94 122 TRP A O 1
ATOM 926 N N . LYS A 1 123 ? -9.391 8.578 -8.219 1 91.44 123 LYS A N 1
ATOM 927 C CA . LYS A 1 123 ? -8.367 9.102 -9.125 1 91.44 123 LYS A CA 1
ATOM 928 C C . LYS A 1 123 ? -8.953 10.164 -10.047 1 91.44 123 LYS A C 1
ATOM 930 O O . LYS A 1 123 ? -8.227 11.031 -10.547 1 91.44 123 LYS A O 1
ATOM 935 N N . GLN A 1 124 ? -10.188 10.078 -10.32 1 89.38 124 GLN A N 1
ATOM 936 C CA . GLN A 1 124 ? -10.852 11.023 -11.219 1 89.38 124 GLN A CA 1
ATOM 937 C C . GLN A 1 124 ? -11.164 12.336 -10.5 1 89.38 124 GLN A C 1
ATOM 939 O O . GLN A 1 124 ? -11.5 13.328 -11.148 1 89.38 124 GLN A O 1
ATOM 944 N N . ILE A 1 125 ? -11.07 12.344 -9.234 1 79.31 125 ILE A N 1
ATOM 945 C CA . ILE A 1 125 ? -11.312 13.562 -8.469 1 79.31 125 ILE A CA 1
ATOM 946 C C . ILE A 1 125 ? -10.062 14.438 -8.484 1 79.31 125 ILE A C 1
ATOM 948 O O . ILE A 1 125 ? -8.945 13.938 -8.328 1 79.31 125 ILE A O 1
ATOM 952 N N . SER A 1 126 ? -9.859 15.656 -9.289 1 61.97 126 SER A N 1
ATOM 953 C CA . SER A 1 126 ? -8.711 16.547 -9.438 1 61.97 126 SER A CA 1
ATOM 954 C C . SER A 1 126 ? -8.148 16.953 -8.086 1 61.97 126 SER A C 1
ATOM 956 O O . SER A 1 126 ? -8.898 17.328 -7.18 1 61.97 126 SER A O 1
ATOM 958 N N . PRO A 1 127 ? -6.777 16.766 -7.891 1 57.72 127 PRO A N 1
ATOM 959 C CA . PRO A 1 127 ? -6.18 17.344 -6.684 1 57.72 127 PRO A CA 1
ATOM 960 C C . PRO A 1 127 ? -6.492 18.828 -6.523 1 57.72 127 PRO A C 1
ATOM 962 O O . PRO A 1 127 ? -6.621 19.312 -5.398 1 57.72 127 PRO A O 1
ATOM 965 N N . LEU A 1 128 ? -6.32 19.625 -7.766 1 48.91 128 LEU A N 1
ATOM 966 C CA . LEU A 1 128 ? -6.547 21.078 -7.832 1 48.91 128 LEU A CA 1
ATOM 967 C C . LEU A 1 128 ? -7.965 21.422 -7.383 1 48.91 128 LEU A C 1
ATOM 969 O O . LEU A 1 128 ? -8.188 22.469 -6.77 1 48.91 128 LEU A O 1
ATOM 973 N N . ASN A 1 129 ? -8.828 20.906 -7.98 1 45.12 129 ASN A N 1
ATOM 974 C CA . ASN A 1 129 ? -10.203 21.266 -7.645 1 45.12 129 ASN A CA 1
ATOM 975 C C . ASN A 1 129 ? -10.5 21 -6.172 1 45.12 129 ASN A C 1
ATOM 977 O O . ASN A 1 129 ? -11.469 21.531 -5.629 1 45.12 129 ASN A O 1
ATOM 981 N N . ALA A 1 130 ? -9.742 20.312 -5.578 1 42.12 130 ALA A N 1
ATOM 982 C CA . ALA A 1 130 ? -9.914 20.172 -4.137 1 42.12 130 ALA A CA 1
ATOM 983 C C . ALA A 1 130 ? -9.492 21.438 -3.406 1 42.12 130 ALA A C 1
ATOM 985 O O . ALA A 1 130 ? -9.945 21.703 -2.289 1 42.12 130 ALA A O 1
ATOM 986 N N . ALA A 1 131 ? -8.516 22.328 -3.914 1 37.91 131 ALA A N 1
ATOM 987 C CA . ALA A 1 131 ? -8.094 23.641 -3.4 1 37.91 131 ALA A CA 1
ATOM 988 C C . ALA A 1 131 ? -9.109 24.719 -3.764 1 37.91 131 ALA A C 1
ATOM 990 O O . ALA A 1 131 ? -9.164 25.766 -3.111 1 37.91 131 ALA A O 1
ATOM 991 N N . ARG A 1 132 ? -9.586 24.875 -4.984 1 36.47 132 ARG A N 1
ATOM 992 C CA . ARG A 1 132 ? -10.188 26.078 -5.547 1 36.47 132 ARG A CA 1
ATOM 993 C C . ARG A 1 132 ? -11.633 26.25 -5.07 1 36.47 132 ARG A C 1
ATOM 995 O O . ARG A 1 132 ? -12.344 27.141 -5.531 1 36.47 132 ARG A O 1
ATOM 1002 N N . GLU A 1 133 ? -12.227 25.469 -4.637 1 32.81 133 GLU A N 1
ATOM 1003 C CA . GLU A 1 133 ? -13.562 26.031 -4.445 1 32.81 133 GLU A CA 1
ATOM 1004 C C . GLU A 1 133 ? -13.555 27.094 -3.354 1 32.81 133 GLU A C 1
ATOM 1006 O O . GLU A 1 133 ? -13.125 26.828 -2.229 1 32.81 133 GLU A O 1
ATOM 1011 N N . PRO A 1 134 ? -13.523 28.297 -3.828 1 30.5 134 PRO A N 1
ATOM 1012 C CA . PRO A 1 134 ? -13.617 29.516 -3.016 1 30.5 134 PRO A CA 1
ATOM 1013 C C . PRO A 1 134 ? -14.539 29.344 -1.809 1 30.5 134 PRO A C 1
ATOM 1015 O O . PRO A 1 134 ? -15.547 28.641 -1.889 1 30.5 134 PRO A O 1
ATOM 1018 N N . ALA A 1 135 ? -13.836 29.516 -0.605 1 31.3 135 ALA A N 1
ATOM 1019 C CA . ALA A 1 135 ? -14.781 29.953 0.423 1 31.3 135 ALA A CA 1
ATOM 1020 C C . ALA A 1 135 ? -15.633 31.109 -0.069 1 31.3 135 ALA A C 1
ATOM 1022 O O . ALA A 1 135 ? -15.18 31.906 -0.9 1 31.3 135 ALA A O 1
ATOM 1023 N N . MET B 1 1 ? -37.281 17.953 -8.344 1 22.78 1 MET B N 1
ATOM 1024 C CA . MET B 1 1 ? -36.312 17.656 -9.414 1 22.78 1 MET B CA 1
ATOM 1025 C C . MET B 1 1 ? -34.906 18.125 -9.047 1 22.78 1 MET B C 1
ATOM 1027 O O . MET B 1 1 ? -34.469 19.156 -9.531 1 22.78 1 MET B O 1
ATOM 1031 N N . TYR B 1 2 ? -34.531 18.188 -7.73 1 26.66 2 TYR B N 1
ATOM 1032 C CA . TYR B 1 2 ? -33.531 18.703 -6.805 1 26.66 2 TYR B CA 1
ATOM 1033 C C . TYR B 1 2 ? -32.125 18.25 -7.195 1 26.66 2 TYR B C 1
ATOM 1035 O O . TYR B 1 2 ? -31.875 17.047 -7.352 1 26.66 2 TYR B O 1
ATOM 1043 N N . SER B 1 3 ? -31.203 19.094 -7.691 1 27.31 3 SER B N 1
ATOM 1044 C CA . SER B 1 3 ? -30.094 19.062 -8.641 1 27.31 3 SER B CA 1
ATOM 1045 C C . SER B 1 3 ? -28.844 18.438 -8.016 1 27.31 3 SER B C 1
ATOM 1047 O O . SER B 1 3 ? -28.688 18.453 -6.793 1 27.31 3 SER B O 1
ATOM 1049 N N . ALA B 1 4 ? -27.812 17.875 -8.734 1 35.91 4 ALA B N 1
ATOM 1050 C CA . ALA B 1 4 ? -26.531 17.203 -8.852 1 35.91 4 ALA B CA 1
ATOM 1051 C C . ALA B 1 4 ? -25.438 17.984 -8.109 1 35.91 4 ALA B C 1
ATOM 1053 O O . ALA B 1 4 ? -24.391 17.422 -7.77 1 35.91 4 ALA B O 1
ATOM 1054 N N . ARG B 1 5 ? -25.484 19.188 -7.902 1 34.62 5 ARG B N 1
ATOM 1055 C CA . ARG B 1 5 ? -24.422 20.156 -7.633 1 34.62 5 ARG B CA 1
ATOM 1056 C C . ARG B 1 5 ? -24 20.109 -6.168 1 34.62 5 ARG B C 1
ATOM 1058 O O . ARG B 1 5 ? -22.828 20.266 -5.852 1 34.62 5 ARG B O 1
ATOM 1065 N N . GLY B 1 6 ? -24.906 20.328 -5.246 1 33.03 6 GLY B N 1
ATOM 1066 C CA . GLY B 1 6 ? -24.703 20.531 -3.82 1 33.03 6 GLY B CA 1
ATOM 1067 C C . GLY B 1 6 ? -24.047 19.344 -3.137 1 33.03 6 GLY B C 1
ATOM 1068 O O . GLY B 1 6 ? -23.469 19.5 -2.055 1 33.03 6 GLY B O 1
ATOM 1069 N N . THR B 1 7 ? -24.469 18.109 -3.424 1 34.16 7 THR B N 1
ATOM 1070 C CA . THR B 1 7 ? -23.906 16.891 -2.846 1 34.16 7 THR B CA 1
ATOM 1071 C C . THR B 1 7 ? -22.438 16.719 -3.242 1 34.16 7 THR B C 1
ATOM 1073 O O . THR B 1 7 ? -21.75 15.812 -2.77 1 34.16 7 THR B O 1
ATOM 1076 N N . GLN B 1 8 ? -21.797 17.703 -4.047 1 35.16 8 GLN B N 1
ATOM 1077 C CA . GLN B 1 8 ? -20.469 17.891 -4.641 1 35.16 8 GLN B CA 1
ATOM 1078 C C . GLN B 1 8 ? -19.453 18.328 -3.596 1 35.16 8 GLN B C 1
ATOM 1080 O O . GLN B 1 8 ? -18.328 17.844 -3.572 1 35.16 8 GLN B O 1
ATOM 1085 N N . ALA B 1 9 ? -19.812 19.516 -2.949 1 35.91 9 ALA B N 1
ATOM 1086 C CA . ALA B 1 9 ? -18.922 20.312 -2.096 1 35.91 9 ALA B CA 1
ATOM 1087 C C . ALA B 1 9 ? -18.609 19.562 -0.8 1 35.91 9 ALA B C 1
ATOM 1089 O O . ALA B 1 9 ? -17.484 19.641 -0.286 1 35.91 9 ALA B O 1
ATOM 1090 N N . TYR B 1 10 ? -19.562 19.016 -0.055 1 32.03 10 TYR B N 1
ATOM 1091 C CA . TYR B 1 10 ? -19.375 18.156 1.111 1 32.03 10 TYR B CA 1
ATOM 1092 C C . TYR B 1 10 ? -18.297 17.109 0.849 1 32.03 10 TYR B C 1
ATOM 1094 O O . TYR B 1 10 ? -17.703 16.578 1.786 1 32.03 10 TYR B O 1
ATOM 1102 N N . ALA B 1 11 ? -18.078 16.625 -0.318 1 39.09 11 ALA B N 1
ATOM 1103 C CA . ALA B 1 11 ? -17.078 15.602 -0.614 1 39.09 11 ALA B CA 1
ATOM 1104 C C . ALA B 1 11 ? -15.664 16.172 -0.525 1 39.09 11 ALA B C 1
ATOM 1106 O O . ALA B 1 11 ? -14.75 15.492 -0.054 1 39.09 11 ALA B O 1
ATOM 1107 N N . GLN B 1 12 ? -15.312 17.438 -0.84 1 37.44 12 GLN B N 1
ATOM 1108 C CA . GLN B 1 12 ? -13.992 17.984 -1.119 1 37.44 12 GLN B CA 1
ATOM 1109 C C . GLN B 1 12 ? -13.273 18.375 0.171 1 37.44 12 GLN B C 1
ATOM 1111 O O . GLN B 1 12 ? -12.094 18.062 0.346 1 37.44 12 GLN B O 1
ATOM 1116 N N . ILE B 1 13 ? -13.695 19.516 0.884 1 36.06 13 ILE B N 1
ATOM 1117 C CA . ILE B 1 13 ? -13.047 20.219 1.991 1 36.06 13 ILE B CA 1
ATOM 1118 C C . ILE B 1 13 ? -12.914 19.266 3.184 1 36.06 13 ILE B C 1
ATOM 1120 O O . ILE B 1 13 ? -11.883 19.25 3.857 1 36.06 13 ILE B O 1
ATOM 1124 N N . GLY B 1 14 ? -13.945 18.625 3.562 1 38.44 14 GLY B N 1
ATOM 1125 C CA . GLY B 1 14 ? -13.906 17.797 4.762 1 38.44 14 GLY B CA 1
ATOM 1126 C C . GLY B 1 14 ? -12.844 16.734 4.723 1 38.44 14 GLY B C 1
ATOM 1127 O O . GLY B 1 14 ? -12.516 16.125 5.746 1 38.44 14 GLY B O 1
ATOM 1128 N N . VAL B 1 15 ? -12.461 16.391 3.518 1 38.44 15 VAL B N 1
ATOM 1129 C CA . VAL B 1 15 ? -11.477 15.328 3.316 1 38.44 15 VAL B CA 1
ATOM 1130 C C . VAL B 1 15 ? -10.086 15.844 3.684 1 38.44 15 VAL B C 1
ATOM 1132 O O . VAL B 1 15 ? -9.273 15.109 4.25 1 38.44 15 VAL B O 1
ATOM 1135 N N . GLU B 1 16 ? -9.734 17.141 3.439 1 40.56 16 GLU B N 1
ATOM 1136 C CA . GLU B 1 16 ? -8.383 17.609 3.752 1 40.56 16 GLU B CA 1
ATOM 1137 C C . GLU B 1 16 ? -8.109 17.531 5.25 1 40.56 16 GLU B C 1
ATOM 1139 O O . GLU B 1 16 ? -7.016 17.141 5.668 1 40.56 16 GLU B O 1
ATOM 1144 N N . SER B 1 17 ? -8.906 18.375 5.949 1 41.59 17 SER B N 1
ATOM 1145 C CA . SER B 1 17 ? -8.609 18.578 7.363 1 41.59 17 SER B CA 1
ATOM 1146 C C . SER B 1 17 ? -8.75 17.266 8.148 1 41.59 17 SER B C 1
ATOM 1148 O O . SER B 1 17 ? -8.062 17.062 9.141 1 41.59 17 SER B O 1
ATOM 1150 N N . ALA B 1 18 ? -9.867 16.594 7.867 1 42.22 18 ALA B N 1
ATOM 1151 C CA . ALA B 1 18 ? -10.133 15.375 8.617 1 42.22 18 ALA B CA 1
ATOM 1152 C C . ALA B 1 18 ? -9.117 14.289 8.266 1 42.22 18 ALA B C 1
ATOM 1154 O O . ALA B 1 18 ? -9.344 13.109 8.539 1 42.22 18 ALA B O 1
ATOM 1155 N N . VAL B 1 19 ? -8.289 14.539 7.441 1 43.25 19 VAL B N 1
ATOM 1156 C CA . VAL B 1 19 ? -7.543 13.461 6.809 1 43.25 19 VAL B CA 1
ATOM 1157 C C . VAL B 1 19 ? -7.246 12.367 7.828 1 43.25 19 VAL B C 1
ATOM 1159 O O . VAL B 1 19 ? -7.582 11.195 7.613 1 43.25 19 VAL B O 1
ATOM 1162 N N . MET B 1 20 ? -5.867 11.664 7.719 1 46.88 20 MET B N 1
ATOM 1163 C CA . MET B 1 20 ? -5.559 10.297 8.156 1 46.88 20 MET B CA 1
ATOM 1164 C C . MET B 1 20 ? -5.68 10.172 9.672 1 46.88 20 MET B C 1
ATOM 1166 O O . MET B 1 20 ? -4.965 10.852 10.414 1 46.88 20 MET B O 1
ATOM 1170 N N . SER B 1 21 ? -6.98 10.07 10.094 1 53.34 21 SER B N 1
ATOM 1171 C CA . SER B 1 21 ? -7.059 9.711 11.508 1 53.34 21 SER B CA 1
ATOM 1172 C C . SER B 1 21 ? -5.977 8.711 11.891 1 53.34 21 SER B C 1
ATOM 1174 O O . SER B 1 21 ? -5.691 8.508 13.07 1 53.34 21 SER B O 1
ATOM 1176 N N . ALA B 1 22 ? -5.52 7.988 10.883 1 58 22 ALA B N 1
ATOM 1177 C CA . ALA B 1 22 ? -4.363 7.184 11.273 1 58 22 ALA B CA 1
ATOM 1178 C C . ALA B 1 22 ? -3.178 8.07 11.648 1 58 22 ALA B C 1
ATOM 1180 O O . ALA B 1 22 ? -2.936 9.102 11.008 1 58 22 ALA B O 1
ATOM 1181 N N . SER B 1 23 ? -2.604 7.762 12.828 1 75.12 23 SER B N 1
ATOM 1182 C CA . SER B 1 23 ? -1.386 8.492 13.172 1 75.12 23 SER B CA 1
ATOM 1183 C C . SER B 1 23 ? -0.397 8.492 12.008 1 75.12 23 SER B C 1
ATOM 1185 O O . SER B 1 23 ? -0.394 7.566 11.188 1 75.12 23 SER B O 1
ATOM 1187 N N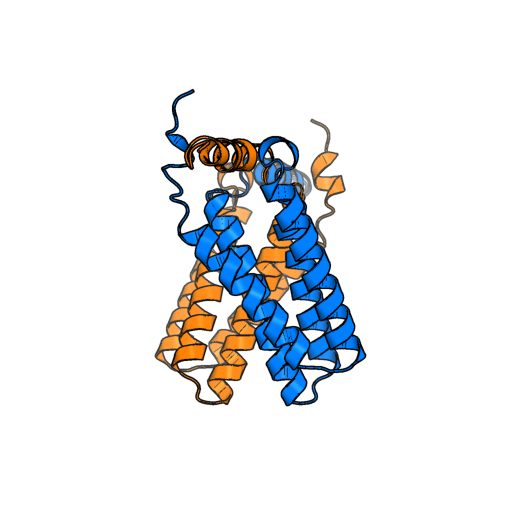 . PRO B 1 24 ? 0.151 9.523 11.688 1 82.62 24 PRO B N 1
ATOM 1188 C CA . PRO B 1 24 ? 1.198 9.57 10.664 1 82.62 24 PRO B CA 1
ATOM 1189 C C . PRO B 1 24 ? 2.113 8.344 10.695 1 82.62 24 PRO B C 1
ATOM 1191 O O . PRO B 1 24 ? 2.533 7.855 9.648 1 82.62 24 PRO B O 1
ATOM 1194 N N . HIS B 1 25 ? 2.369 7.852 11.836 1 87.56 25 HIS B N 1
ATOM 1195 C CA . HIS B 1 25 ? 3.201 6.664 11.977 1 87.56 25 HIS B CA 1
ATOM 1196 C C . HIS B 1 25 ? 2.541 5.445 11.344 1 87.56 25 HIS B C 1
ATOM 1198 O O . HIS B 1 25 ? 3.186 4.699 10.602 1 87.56 25 HIS B O 1
ATOM 1204 N N . GLN B 1 26 ? 1.323 5.285 11.57 1 90.56 26 GLN B N 1
ATOM 1205 C CA . GLN B 1 26 ? 0.599 4.145 11.016 1 90.56 26 GLN B CA 1
ATOM 1206 C C . GLN B 1 26 ? 0.515 4.227 9.5 1 90.56 26 GLN B C 1
ATOM 1208 O O . GLN B 1 26 ? 0.586 3.205 8.812 1 90.56 26 GLN B O 1
ATOM 1213 N N . LEU B 1 27 ? 0.346 5.336 8.984 1 91.19 27 LEU B N 1
ATOM 1214 C CA . LEU B 1 27 ? 0.278 5.523 7.539 1 91.19 27 LEU B CA 1
ATOM 1215 C C . LEU B 1 27 ? 1.568 5.062 6.871 1 91.19 27 LEU B C 1
ATOM 1217 O O . LEU B 1 27 ? 1.532 4.434 5.809 1 91.19 27 LEU B O 1
ATOM 1221 N N . ILE B 1 28 ? 2.639 5.344 7.477 1 93.25 28 ILE B N 1
ATOM 1222 C CA . ILE B 1 28 ? 3.932 4.945 6.93 1 93.25 28 ILE B CA 1
ATOM 1223 C C . ILE B 1 28 ? 4.066 3.424 6.977 1 93.25 28 ILE B C 1
ATOM 1225 O O . ILE B 1 28 ? 4.574 2.809 6.039 1 93.25 28 ILE B O 1
ATOM 1229 N N . VAL B 1 29 ? 3.633 2.84 8.023 1 94.94 29 VAL B N 1
ATOM 1230 C CA . VAL B 1 29 ? 3.633 1.383 8.117 1 94.94 29 VAL B CA 1
ATOM 1231 C C . VAL B 1 29 ? 2.834 0.79 6.957 1 94.94 29 VAL B C 1
ATOM 1233 O O . VAL B 1 29 ? 3.283 -0.159 6.309 1 94.94 29 VAL B O 1
ATOM 1236 N N . LEU B 1 30 ? 1.723 1.36 6.637 1 96 30 LEU B N 1
ATOM 1237 C CA . LEU B 1 30 ? 0.852 0.872 5.574 1 96 30 LEU B CA 1
ATOM 1238 C C . LEU B 1 30 ? 1.511 1.043 4.211 1 96 30 LEU B C 1
ATOM 1240 O O . LEU B 1 30 ? 1.36 0.19 3.332 1 96 30 LEU B O 1
ATOM 1244 N N . LEU B 1 31 ? 2.234 2.086 4.039 1 96.56 31 LEU B N 1
ATOM 1245 C CA . LEU B 1 31 ? 2.947 2.311 2.785 1 96.56 31 LEU B CA 1
ATOM 1246 C C . LEU B 1 31 ? 4.059 1.283 2.602 1 96.56 31 LEU B C 1
ATOM 1248 O O . LEU B 1 31 ? 4.227 0.734 1.51 1 96.56 31 LEU B O 1
ATOM 1252 N N . PHE B 1 32 ? 4.742 0.973 3.684 1 97.56 32 PHE B N 1
ATOM 1253 C CA . PHE B 1 32 ? 5.742 -0.085 3.607 1 97.56 32 PHE B CA 1
ATOM 1254 C C . PHE B 1 32 ? 5.102 -1.409 3.211 1 97.56 32 PHE B C 1
ATOM 1256 O O . PHE B 1 32 ? 5.594 -2.102 2.318 1 97.56 32 PHE B O 1
ATOM 1263 N N . ASP B 1 33 ? 4.062 -1.717 3.82 1 97.62 33 ASP B N 1
ATOM 1264 C CA . ASP B 1 33 ? 3.371 -2.965 3.516 1 97.62 33 ASP B CA 1
ATOM 1265 C C . ASP B 1 33 ? 2.893 -2.988 2.066 1 97.62 33 ASP B C 1
ATOM 1267 O O . ASP B 1 33 ? 2.977 -4.02 1.396 1 97.62 33 ASP B O 1
ATOM 1271 N N . GLY B 1 34 ? 2.375 -1.866 1.599 1 98.44 34 GLY B N 1
ATOM 1272 C CA . GLY B 1 34 ? 1.942 -1.757 0.214 1 98.44 34 GLY B CA 1
ATOM 1273 C C . GLY B 1 34 ? 3.07 -1.961 -0.781 1 98.44 34 GLY B C 1
ATOM 1274 O O . GLY B 1 34 ? 2.928 -2.725 -1.738 1 98.44 34 GLY B O 1
ATOM 1275 N N . ALA B 1 35 ? 4.148 -1.318 -0.519 1 98.75 35 ALA B N 1
ATOM 1276 C CA . ALA B 1 35 ? 5.301 -1.446 -1.409 1 98.75 35 ALA B CA 1
ATOM 1277 C C . ALA B 1 35 ? 5.812 -2.883 -1.437 1 98.75 35 ALA B C 1
ATOM 1279 O O . ALA B 1 35 ? 6.094 -3.428 -2.508 1 98.75 35 ALA B O 1
ATOM 1280 N N . LEU B 1 36 ? 5.922 -3.486 -0.298 1 98.69 36 LEU B N 1
ATOM 1281 C CA . LEU B 1 36 ? 6.398 -4.863 -0.215 1 98.69 36 LEU B CA 1
ATOM 1282 C C . LEU B 1 36 ? 5.438 -5.812 -0.917 1 98.69 36 LEU B C 1
ATOM 1284 O O . LEU B 1 36 ? 5.863 -6.738 -1.609 1 98.69 36 LEU B O 1
ATOM 1288 N N . SER B 1 37 ? 4.164 -5.543 -0.722 1 98.56 37 SER B N 1
ATOM 1289 C CA . SER B 1 37 ? 3.174 -6.371 -1.408 1 98.56 37 SER B CA 1
ATOM 1290 C C . SER B 1 37 ? 3.303 -6.242 -2.922 1 98.56 37 SER B C 1
ATOM 1292 O O . SER B 1 37 ? 3.191 -7.234 -3.645 1 98.56 37 SER B O 1
ATOM 1294 N N . ALA B 1 38 ? 3.525 -5.043 -3.393 1 98.69 38 ALA B N 1
ATOM 1295 C CA . ALA B 1 38 ? 3.697 -4.824 -4.824 1 98.69 38 ALA B CA 1
ATOM 1296 C C . ALA B 1 38 ? 4.938 -5.547 -5.348 1 98.69 38 ALA B C 1
ATOM 1298 O O . ALA B 1 38 ? 4.918 -6.113 -6.441 1 98.69 38 ALA B O 1
ATOM 1299 N N . LEU B 1 39 ? 5.969 -5.57 -4.582 1 98.81 39 LEU B N 1
ATOM 1300 C CA . LEU B 1 39 ? 7.203 -6.227 -5.004 1 98.81 39 LEU B CA 1
ATOM 1301 C C . LEU B 1 39 ? 7.027 -7.738 -5.047 1 98.81 39 LEU B C 1
ATOM 1303 O O . LEU B 1 39 ? 7.5 -8.398 -5.973 1 98.81 39 LEU B O 1
ATOM 1307 N N . VAL B 1 40 ? 6.406 -8.273 -4.07 1 97.94 40 VAL B N 1
ATOM 1308 C CA . VAL B 1 40 ? 6.148 -9.711 -4.066 1 97.94 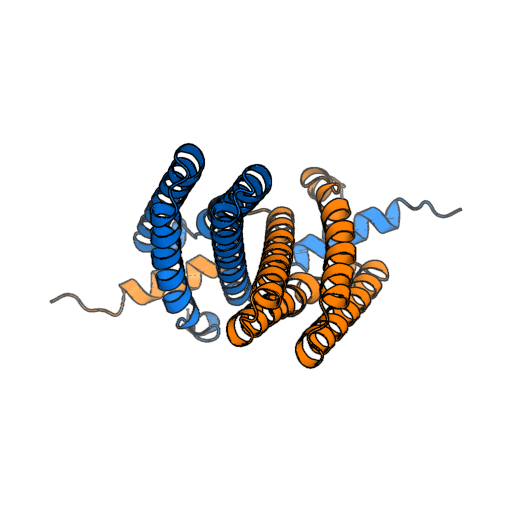40 VAL B CA 1
ATOM 1309 C C . VAL B 1 40 ? 5.301 -10.086 -5.281 1 97.94 40 VAL B C 1
ATOM 1311 O O . VAL B 1 40 ? 5.582 -11.078 -5.957 1 97.94 40 VAL B O 1
ATOM 1314 N N . ARG B 1 41 ? 4.27 -9.305 -5.52 1 97.19 41 ARG B N 1
ATOM 1315 C CA . ARG B 1 41 ? 3.445 -9.523 -6.703 1 97.19 41 ARG B CA 1
ATOM 1316 C C . ARG B 1 41 ? 4.289 -9.477 -7.973 1 97.19 41 ARG B C 1
ATOM 1318 O O . ARG B 1 41 ? 4.125 -10.312 -8.867 1 97.19 41 ARG B O 1
ATOM 1325 N N . ALA B 1 42 ? 5.125 -8.516 -8.023 1 98.38 42 ALA B N 1
ATOM 1326 C CA . ALA B 1 42 ? 5.984 -8.383 -9.195 1 98.38 42 ALA B CA 1
ATOM 1327 C C . ALA B 1 42 ? 6.84 -9.625 -9.398 1 98.38 42 ALA B C 1
ATOM 1329 O O . ALA B 1 42 ? 6.961 -10.125 -10.516 1 98.38 42 ALA B O 1
ATOM 1330 N N . ARG B 1 43 ? 7.414 -10.094 -8.336 1 97.56 43 ARG B N 1
ATOM 1331 C CA . ARG B 1 43 ? 8.234 -11.297 -8.422 1 97.56 43 ARG B CA 1
ATOM 1332 C C . ARG B 1 43 ? 7.414 -12.492 -8.891 1 97.56 43 ARG B C 1
ATOM 1334 O O . ARG B 1 43 ? 7.867 -13.273 -9.734 1 97.56 43 ARG B O 1
ATOM 1341 N N . LEU B 1 44 ? 6.25 -12.656 -8.383 1 95.62 44 LEU B N 1
ATOM 1342 C CA . LEU B 1 44 ? 5.383 -13.773 -8.75 1 95.62 44 LEU B CA 1
ATOM 1343 C C . LEU B 1 44 ? 5 -13.695 -10.227 1 95.62 44 LEU B C 1
ATOM 1345 O O . LEU B 1 44 ? 5.043 -14.703 -10.938 1 95.62 44 LEU B O 1
ATOM 1349 N N . PHE B 1 45 ? 4.691 -12.508 -10.695 1 96.88 45 PHE B N 1
ATOM 1350 C CA . PHE B 1 45 ? 4.34 -12.336 -12.102 1 96.88 45 PHE B CA 1
ATOM 1351 C C . PHE B 1 45 ? 5.551 -12.586 -12.992 1 96.88 45 PHE B C 1
ATOM 1353 O O . PHE B 1 45 ? 5.422 -13.141 -14.086 1 96.88 45 PHE B O 1
ATOM 1360 N N . MET B 1 46 ? 6.637 -12.195 -12.508 1 96.69 46 MET B N 1
ATOM 1361 C CA . MET B 1 46 ? 7.855 -12.453 -13.273 1 96.69 46 MET B CA 1
ATOM 1362 C C . MET B 1 46 ? 8.094 -13.945 -13.43 1 96.69 46 MET B C 1
ATOM 1364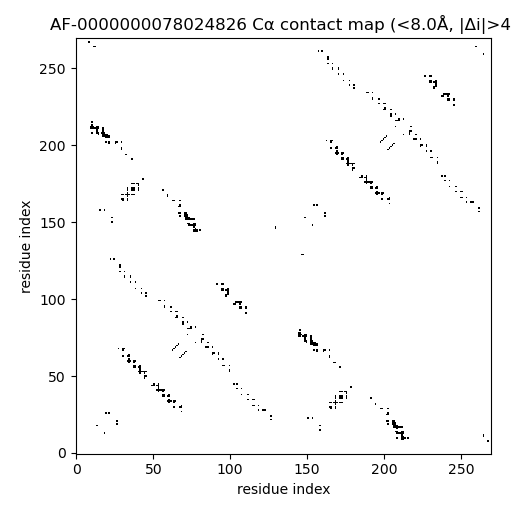 O O . MET B 1 46 ? 8.414 -14.422 -14.523 1 96.69 46 MET B O 1
ATOM 1368 N N . GLN B 1 47 ? 7.895 -14.648 -12.391 1 93.38 47 GLN B N 1
ATOM 1369 C CA . GLN B 1 47 ? 8.078 -16.094 -12.398 1 93.38 47 GLN B CA 1
ATOM 1370 C C . GLN B 1 47 ? 7.055 -16.766 -13.312 1 93.38 47 GLN B C 1
ATOM 1372 O O . GLN B 1 47 ? 7.344 -17.812 -13.906 1 93.38 47 GLN B O 1
ATOM 1377 N N . GLN B 1 48 ? 5.973 -16.203 -13.523 1 93.69 48 GLN B N 1
ATOM 1378 C CA . GLN B 1 48 ? 4.898 -16.766 -14.336 1 93.69 48 GLN B CA 1
ATOM 1379 C C . GLN B 1 48 ? 4.996 -16.281 -15.781 1 93.69 48 GLN B C 1
ATOM 1381 O O . GLN B 1 48 ? 4.191 -16.672 -16.625 1 93.69 48 GLN B O 1
ATOM 1386 N N . GLY B 1 49 ? 5.879 -15.375 -16.031 1 95.69 49 GLY B N 1
ATOM 1387 C CA . GLY B 1 49 ? 6.055 -14.852 -17.391 1 95.69 49 GLY B CA 1
ATOM 1388 C C . GLY B 1 49 ? 5.016 -13.82 -17.766 1 95.69 49 GLY B C 1
ATOM 1389 O O . GLY B 1 49 ? 4.742 -13.609 -18.953 1 95.69 49 GLY B O 1
ATOM 1390 N N . GLU B 1 50 ? 4.383 -13.219 -16.75 1 96.12 50 GLU B N 1
ATOM 1391 C CA . GLU B 1 50 ? 3.385 -12.18 -16.969 1 96.12 50 GLU B CA 1
ATOM 1392 C C . GLU B 1 50 ? 4.023 -10.797 -16.984 1 96.12 50 GLU B C 1
ATOM 1394 O O . GLU B 1 50 ? 3.924 -10.047 -16.016 1 96.12 50 GLU B O 1
ATOM 1399 N N . LEU B 1 51 ? 4.527 -10.359 -18.141 1 95.5 51 LEU B N 1
ATOM 1400 C CA . LEU B 1 51 ? 5.402 -9.195 -18.266 1 95.5 51 LEU B CA 1
ATOM 1401 C C . LEU B 1 51 ? 4.633 -7.906 -17.984 1 95.5 51 LEU B C 1
ATOM 1403 O O . LEU B 1 51 ? 5.129 -7.027 -17.281 1 95.5 51 LEU B O 1
ATOM 1407 N N . ALA B 1 52 ? 3.434 -7.844 -18.516 1 96.75 52 ALA B N 1
ATOM 1408 C CA . ALA B 1 52 ? 2.65 -6.625 -18.328 1 96.75 52 ALA B CA 1
ATOM 1409 C C . ALA B 1 52 ? 2.273 -6.445 -16.859 1 96.75 52 ALA B C 1
ATOM 1411 O O . ALA B 1 52 ? 2.406 -5.352 -16.312 1 96.75 52 ALA B O 1
ATOM 1412 N N . ALA B 1 53 ? 1.841 -7.477 -16.234 1 97.12 53 ALA B N 1
ATOM 1413 C CA . ALA B 1 53 ? 1.449 -7.441 -14.828 1 97.12 53 ALA B CA 1
ATOM 1414 C C . ALA B 1 53 ? 2.65 -7.156 -13.93 1 97.12 53 ALA B C 1
ATOM 1416 O O . ALA B 1 53 ? 2.541 -6.414 -12.953 1 97.12 53 ALA B O 1
ATOM 1417 N N . LYS B 1 54 ? 3.744 -7.75 -14.328 1 97.81 54 LYS B N 1
ATOM 1418 C CA . LYS B 1 54 ? 4.988 -7.477 -13.609 1 97.81 54 LYS B CA 1
ATOM 1419 C C . LYS B 1 54 ? 5.34 -5.992 -13.672 1 97.81 54 LYS B C 1
ATOM 1421 O O . LYS B 1 54 ? 5.676 -5.391 -12.648 1 97.81 54 LYS B O 1
ATOM 1426 N N . GLY B 1 55 ? 5.34 -5.43 -14.82 1 98 55 GLY B N 1
ATOM 1427 C CA . GLY B 1 55 ? 5.641 -4.016 -14.984 1 98 55 GLY B CA 1
ATOM 1428 C C . GLY B 1 55 ? 4.734 -3.111 -14.18 1 98 55 GLY B C 1
ATOM 1429 O O . GLY B 1 55 ? 5.195 -2.139 -13.578 1 98 55 GLY B O 1
ATOM 1430 N N . GLU B 1 56 ? 3.455 -3.484 -14.164 1 97.81 56 GLU B N 1
ATOM 1431 C CA . GLU B 1 56 ? 2.49 -2.707 -13.391 1 97.81 56 GLU B CA 1
ATOM 1432 C C . GLU B 1 56 ? 2.785 -2.785 -11.898 1 97.81 56 GLU B C 1
ATOM 1434 O O . GLU B 1 56 ? 2.74 -1.773 -11.195 1 97.81 56 GLU B O 1
ATOM 1439 N N . ALA B 1 57 ? 3.094 -3.967 -11.438 1 98.38 57 ALA B N 1
ATOM 1440 C CA . ALA B 1 57 ? 3.391 -4.16 -10.023 1 98.38 57 ALA B CA 1
ATOM 1441 C C . ALA B 1 57 ? 4.641 -3.387 -9.617 1 98.38 57 ALA B C 1
ATOM 1443 O O . ALA B 1 57 ? 4.664 -2.75 -8.555 1 98.38 57 ALA B O 1
ATOM 1444 N N . LEU B 1 58 ? 5.66 -3.42 -10.484 1 98.69 58 LEU B N 1
ATOM 1445 C CA . LEU B 1 58 ? 6.883 -2.678 -10.203 1 98.69 58 LEU B CA 1
ATOM 1446 C C . LEU B 1 58 ? 6.625 -1.175 -10.211 1 98.69 58 LEU B C 1
ATOM 1448 O O . LEU B 1 58 ? 7.18 -0.44 -9.391 1 98.69 58 LEU B O 1
ATOM 1452 N N . SER B 1 59 ? 5.805 -0.733 -11.094 1 98.5 59 SER B N 1
ATOM 1453 C CA . SER B 1 59 ? 5.457 0.682 -11.148 1 98.5 59 SER B CA 1
ATOM 1454 C C . SER B 1 59 ? 4.738 1.126 -9.883 1 98.5 59 SER B C 1
ATOM 1456 O O . SER B 1 59 ? 4.965 2.232 -9.383 1 98.5 59 SER B O 1
ATOM 1458 N N . LYS B 1 60 ? 3.889 0.292 -9.391 1 98.06 60 LYS B N 1
ATOM 1459 C CA . LYS B 1 60 ? 3.193 0.607 -8.148 1 98.06 60 LYS B CA 1
ATOM 1460 C C . LYS B 1 60 ? 4.172 0.692 -6.977 1 98.06 60 LYS B C 1
ATOM 1462 O O . LYS B 1 60 ? 4.082 1.603 -6.152 1 98.06 60 LYS B O 1
ATOM 1467 N N . ALA B 1 61 ? 5.094 -0.267 -6.875 1 98.75 61 ALA B N 1
ATOM 1468 C CA . ALA B 1 61 ? 6.113 -0.224 -5.828 1 98.75 61 ALA B CA 1
ATOM 1469 C C . ALA B 1 61 ? 6.926 1.064 -5.902 1 98.75 61 ALA B C 1
ATOM 1471 O O . ALA B 1 61 ? 7.133 1.737 -4.891 1 98.75 61 ALA B O 1
ATOM 1472 N N . ILE B 1 62 ? 7.332 1.408 -7.117 1 98.75 62 ILE B N 1
ATOM 1473 C CA . ILE B 1 62 ? 8.133 2.604 -7.348 1 98.75 62 ILE B CA 1
ATOM 1474 C C . ILE B 1 62 ? 7.34 3.846 -6.945 1 98.75 62 ILE B C 1
ATOM 1476 O O . ILE B 1 62 ? 7.871 4.742 -6.289 1 98.75 62 ILE B O 1
ATOM 1480 N N . ASN B 1 63 ? 6.125 3.863 -7.316 1 97.88 63 ASN B N 1
ATOM 1481 C CA . ASN B 1 63 ? 5.285 5.008 -6.984 1 97.88 63 ASN B CA 1
ATOM 1482 C C . ASN B 1 63 ? 5.133 5.172 -5.473 1 97.88 63 ASN B C 1
ATOM 1484 O O . ASN B 1 63 ? 5.227 6.285 -4.953 1 97.88 63 ASN B O 1
ATOM 1488 N N . ILE B 1 64 ? 4.934 4.125 -4.711 1 98.19 64 ILE B N 1
ATOM 1489 C CA . ILE B 1 64 ? 4.785 4.184 -3.26 1 98.19 64 ILE B CA 1
ATOM 1490 C C . ILE B 1 64 ? 6.09 4.652 -2.623 1 98.19 64 ILE B C 1
ATOM 1492 O O . ILE B 1 64 ? 6.082 5.496 -1.726 1 98.19 64 ILE B O 1
ATOM 1496 N N . ILE B 1 65 ? 7.164 4.148 -3.141 1 98.31 65 ILE B N 1
ATOM 1497 C CA . ILE B 1 65 ? 8.461 4.516 -2.578 1 98.31 65 ILE B CA 1
ATOM 1498 C C . ILE B 1 65 ? 8.742 5.988 -2.855 1 98.31 65 ILE B C 1
ATOM 1500 O O . ILE B 1 65 ? 9.133 6.734 -1.952 1 98.31 65 ILE B O 1
ATOM 1504 N N . ASP B 1 66 ? 8.523 6.441 -4.031 1 97.06 66 ASP B N 1
ATOM 1505 C CA . ASP B 1 66 ? 8.898 7.785 -4.465 1 97.06 66 ASP B CA 1
ATOM 1506 C C . ASP B 1 66 ? 7.922 8.828 -3.928 1 97.06 66 ASP B C 1
ATOM 1508 O O . ASP B 1 66 ? 8.328 9.766 -3.242 1 97.06 66 ASP B O 1
ATOM 1512 N N . ASN B 1 67 ? 6.648 8.57 -4.109 1 95.25 67 ASN B N 1
ATOM 1513 C CA . ASN B 1 67 ? 5.648 9.594 -3.842 1 95.25 67 ASN B CA 1
ATOM 1514 C C . ASN B 1 67 ? 4.996 9.398 -2.475 1 95.25 67 ASN B C 1
ATOM 1516 O O . ASN B 1 67 ? 4.262 10.266 -2.004 1 95.25 67 ASN B O 1
ATOM 1520 N N . GLY B 1 68 ? 5.281 8.336 -1.871 1 95 68 GLY B N 1
ATOM 1521 C CA . GLY B 1 68 ? 4.812 8.086 -0.518 1 95 68 GLY B CA 1
ATOM 1522 C C . GLY B 1 68 ? 5.91 8.195 0.525 1 95 68 GLY B C 1
ATOM 1523 O O . GLY B 1 68 ? 6.035 9.227 1.19 1 95 68 GLY B O 1
ATOM 1524 N N . LEU B 1 69 ? 6.781 7.301 0.486 1 95.56 69 LEU B N 1
ATOM 1525 C CA . LEU B 1 69 ? 7.793 7.168 1.525 1 95.56 69 LEU B CA 1
ATOM 1526 C C . LEU B 1 69 ? 8.836 8.281 1.415 1 95.56 69 LEU B C 1
ATOM 1528 O O . LEU B 1 69 ? 9.086 9 2.385 1 95.56 69 LEU B O 1
ATOM 1532 N N . LYS B 1 70 ? 9.414 8.492 0.245 1 94.75 70 LYS B N 1
ATOM 1533 C CA . LYS B 1 70 ? 10.461 9.5 0.052 1 94.75 70 LYS B CA 1
ATOM 1534 C C . LYS B 1 70 ? 9.898 10.906 0.197 1 94.75 70 LYS B C 1
ATOM 1536 O O . LYS B 1 70 ? 10.492 11.75 0.869 1 94.75 70 LYS B O 1
ATOM 1541 N N . ALA B 1 71 ? 8.742 11.125 -0.441 1 91.56 71 ALA B N 1
ATOM 1542 C CA . ALA B 1 71 ? 8.102 12.438 -0.377 1 91.56 71 ALA B CA 1
ATOM 1543 C C . ALA B 1 71 ? 7.68 12.773 1.051 1 91.56 71 ALA B C 1
ATOM 1545 O O . ALA B 1 71 ? 7.531 13.945 1.4 1 91.56 71 ALA B O 1
ATOM 1546 N N . GLY B 1 72 ? 7.52 11.727 1.86 1 87.75 72 GLY B N 1
ATOM 1547 C CA . GLY B 1 72 ? 7.059 11.914 3.229 1 87.75 72 GLY B CA 1
ATOM 1548 C C . GLY B 1 72 ? 8.18 12.234 4.195 1 87.75 72 GLY B C 1
ATOM 1549 O O . GLY B 1 72 ? 7.934 12.516 5.371 1 87.75 72 GLY B O 1
ATOM 1550 N N . LEU B 1 73 ? 9.352 12.211 3.74 1 89.31 73 LEU B N 1
ATOM 1551 C CA . LEU B 1 73 ? 10.492 12.5 4.613 1 89.31 73 LEU B CA 1
ATOM 1552 C C . LEU B 1 73 ? 10.516 13.977 5 1 89.31 73 LEU B C 1
ATOM 1554 O O . LEU B 1 73 ? 10.211 14.844 4.18 1 89.31 73 LEU B O 1
ATOM 1558 N N . ASP B 1 74 ? 10.773 14.242 6.293 1 79.62 74 ASP B N 1
ATOM 1559 C CA . ASP B 1 74 ? 10.977 15.602 6.781 1 79.62 74 ASP B CA 1
ATOM 1560 C C . ASP B 1 74 ? 12.445 16.016 6.664 1 79.62 74 ASP B C 1
ATOM 1562 O O . ASP B 1 74 ? 13.242 15.75 7.57 1 79.62 74 ASP B O 1
ATOM 1566 N N . ASN B 1 75 ? 12.68 16.766 5.645 1 76.94 75 ASN B N 1
ATOM 1567 C CA . ASN B 1 75 ? 14.07 17.141 5.391 1 76.94 75 ASN B CA 1
ATOM 1568 C C . ASN B 1 75 ? 14.539 18.234 6.344 1 76.94 75 ASN B C 1
ATOM 1570 O O . ASN B 1 75 ? 15.742 18.391 6.582 1 76.94 75 ASN B O 1
ATOM 1574 N N . GLU B 1 76 ? 13.664 18.938 6.801 1 73.44 76 GLU B N 1
ATOM 1575 C CA . GLU B 1 76 ? 14.039 20.016 7.707 1 73.44 76 GLU B CA 1
ATOM 1576 C C . GLU B 1 76 ? 14.359 19.484 9.102 1 73.44 76 GLU B C 1
ATOM 1578 O O . GLU B 1 76 ? 15.383 19.828 9.688 1 73.44 76 GLU B O 1
ATOM 1583 N N . GLN B 1 77 ? 13.586 18.531 9.57 1 73.19 77 GLN B N 1
ATOM 1584 C CA . GLN B 1 77 ? 13.742 18.047 10.938 1 73.19 77 GLN B CA 1
ATOM 1585 C C . GLN B 1 77 ? 14.602 16.781 10.977 1 73.19 77 GLN B C 1
ATOM 1587 O O . GLN B 1 77 ? 15.234 16.484 11.992 1 73.19 77 GLN B O 1
ATOM 1592 N N . GLY B 1 78 ? 14.555 16.141 9.969 1 76.94 78 GLY B N 1
ATOM 1593 C CA . GLY B 1 78 ? 15.203 14.836 9.953 1 76.94 78 GLY B CA 1
ATOM 1594 C C . GLY B 1 78 ? 16.703 14.914 9.719 1 76.94 78 GLY B C 1
ATOM 1595 O O . GLY B 1 78 ? 17.422 13.961 10 1 76.94 78 GLY B O 1
ATOM 1596 N N . GLY B 1 79 ? 17.219 15.984 9.234 1 82.19 79 GLY B N 1
ATOM 1597 C CA . GLY B 1 79 ? 18.656 16.203 9.062 1 82.19 79 GLY B CA 1
ATOM 1598 C C . GLY B 1 79 ? 19.312 15.141 8.203 1 82.19 79 GLY B C 1
ATOM 1599 O O . GLY B 1 79 ? 18.844 14.836 7.109 1 82.19 79 GLY B O 1
ATOM 1600 N N . GLU B 1 80 ? 20.391 14.555 8.75 1 87.12 80 GLU B N 1
ATOM 160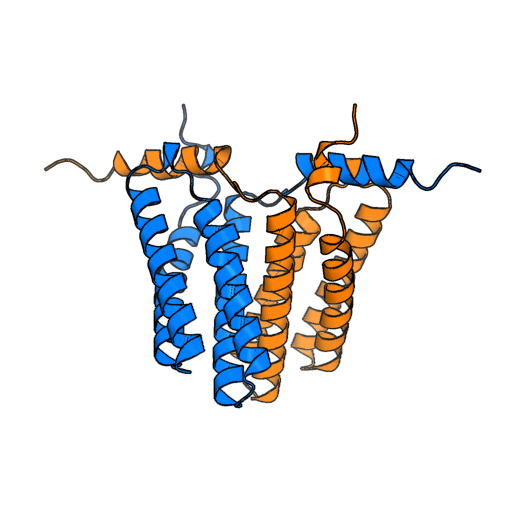1 C CA . GLU B 1 80 ? 21.234 13.609 8.031 1 87.12 80 GLU B CA 1
ATOM 1602 C C . GLU B 1 80 ? 20.5 12.281 7.812 1 87.12 80 GLU B C 1
ATOM 1604 O O . GLU B 1 80 ? 20.672 11.633 6.777 1 87.12 80 GLU B O 1
ATOM 1609 N N . ILE B 1 81 ? 19.734 11.914 8.688 1 87.06 81 ILE B N 1
ATOM 1610 C CA . ILE B 1 81 ? 19.016 10.648 8.586 1 87.06 81 ILE B CA 1
ATOM 1611 C C . ILE B 1 81 ? 18.031 10.711 7.418 1 87.06 81 ILE B C 1
ATOM 1613 O O . ILE B 1 81 ? 17.938 9.773 6.625 1 87.06 81 ILE B O 1
ATOM 1617 N N . ALA B 1 82 ? 17.328 11.812 7.348 1 90.12 82 ALA B N 1
ATOM 1618 C CA . ALA B 1 82 ? 16.375 12 6.254 1 90.12 82 ALA B CA 1
ATOM 1619 C C . ALA B 1 82 ? 17.078 12 4.906 1 90.12 82 ALA B C 1
ATOM 1621 O O . ALA B 1 82 ? 16.594 11.422 3.934 1 90.12 82 ALA B O 1
ATOM 1622 N N . GLU B 1 83 ? 18.188 12.617 4.887 1 91.31 83 GLU B N 1
ATOM 1623 C CA . GLU B 1 83 ? 18.969 12.664 3.648 1 91.31 83 GLU B CA 1
ATOM 1624 C C . GLU B 1 83 ? 19.453 11.281 3.246 1 91.31 83 GLU B C 1
ATOM 1626 O O . GLU B 1 83 ? 19.406 10.914 2.068 1 91.31 83 GLU B O 1
ATOM 1631 N N . ASN B 1 84 ? 19.922 10.492 4.184 1 94 84 ASN B N 1
ATOM 1632 C CA . ASN B 1 84 ? 20.375 9.133 3.92 1 94 84 ASN B CA 1
ATOM 1633 C C . ASN B 1 84 ? 19.234 8.242 3.453 1 94 84 ASN B C 1
ATOM 1635 O O . ASN B 1 84 ? 19.391 7.453 2.518 1 94 84 ASN B O 1
ATOM 1639 N N . LEU B 1 85 ? 18.094 8.406 4.109 1 95.19 85 LEU B N 1
ATOM 1640 C CA . LEU B 1 85 ? 16.922 7.645 3.703 1 95.19 85 LEU B CA 1
ATOM 1641 C C . LEU B 1 85 ? 16.484 8.031 2.295 1 95.19 85 LEU B C 1
ATOM 1643 O O . LEU B 1 85 ? 16.125 7.168 1.489 1 95.19 85 LEU B O 1
ATOM 1647 N N . SER B 1 86 ? 16.531 9.305 2.021 1 95.31 86 SER B N 1
ATOM 1648 C CA . SER B 1 86 ? 16.172 9.781 0.688 1 95.31 86 SER B CA 1
ATOM 1649 C C . SER B 1 86 ? 17.062 9.148 -0.377 1 95.31 86 SER B C 1
ATOM 1651 O O . SER B 1 86 ? 16.578 8.664 -1.397 1 95.31 86 SER B O 1
ATOM 1653 N N . SER B 1 87 ? 18.328 9.102 -0.118 1 97.19 87 SER B N 1
ATOM 1654 C CA . SER B 1 87 ? 19.281 8.508 -1.05 1 97.19 87 SER B CA 1
ATOM 1655 C C . SER B 1 87 ? 19.047 7.012 -1.208 1 97.19 87 SER B C 1
ATOM 1657 O O . SER B 1 87 ? 19.172 6.473 -2.309 1 97.19 87 SER B O 1
ATOM 1659 N N . LEU B 1 88 ? 18.781 6.363 -0.115 1 98.12 88 LEU B N 1
ATOM 1660 C CA . LEU B 1 88 ? 18.5 4.93 -0.152 1 98.12 88 LEU B CA 1
ATOM 1661 C C . LEU B 1 88 ? 17.25 4.637 -0.979 1 98.12 88 LEU B C 1
ATOM 1663 O O . LEU B 1 88 ? 17.234 3.688 -1.764 1 98.12 88 LEU B O 1
ATOM 1667 N N . TYR B 1 89 ? 16.219 5.449 -0.862 1 98.31 89 TYR B N 1
ATOM 1668 C CA . TYR B 1 89 ? 15.008 5.281 -1.66 1 98.31 89 TYR B CA 1
ATOM 1669 C C . TYR B 1 89 ? 15.289 5.512 -3.139 1 98.31 89 TYR B C 1
ATOM 1671 O O . TYR B 1 89 ? 14.773 4.793 -3.998 1 98.31 89 TYR B O 1
ATOM 1679 N N . ASP B 1 90 ? 16.141 6.469 -3.447 1 98.44 90 ASP B N 1
ATOM 1680 C CA . ASP B 1 90 ? 16.547 6.684 -4.832 1 98.44 90 ASP B CA 1
ATOM 1681 C C . ASP B 1 90 ? 17.266 5.449 -5.391 1 98.44 90 ASP B C 1
ATOM 1683 O O . ASP B 1 90 ? 17.031 5.066 -6.539 1 98.44 90 ASP B O 1
ATOM 1687 N N . TYR B 1 91 ? 18.125 4.883 -4.586 1 98.75 91 TYR B N 1
ATOM 1688 C CA . TYR B 1 91 ? 18.812 3.668 -4.984 1 98.75 91 TYR B CA 1
ATOM 1689 C C . TYR B 1 91 ? 17.828 2.537 -5.262 1 98.75 91 TYR B C 1
ATOM 1691 O O . TYR B 1 91 ? 17.922 1.868 -6.297 1 98.75 91 TYR B O 1
ATOM 1699 N N . MET B 1 92 ? 16.875 2.342 -4.453 1 98.94 92 MET B N 1
ATOM 1700 C CA . MET B 1 92 ? 15.883 1.287 -4.617 1 98.94 92 MET B CA 1
ATOM 1701 C C . MET B 1 92 ? 15.086 1.485 -5.902 1 98.94 92 MET B C 1
ATOM 1703 O O . MET B 1 92 ? 14.828 0.527 -6.633 1 98.94 92 MET B O 1
ATOM 1707 N N . ILE B 1 93 ? 14.719 2.734 -6.195 1 98.81 93 ILE B N 1
ATOM 1708 C CA . ILE B 1 93 ? 13.945 3.053 -7.391 1 98.81 93 ILE B CA 1
ATOM 1709 C C . ILE B 1 93 ? 14.75 2.699 -8.641 1 98.81 93 ILE B C 1
ATOM 1711 O O . ILE B 1 93 ? 14.234 2.074 -9.562 1 98.81 93 ILE B O 1
ATOM 1715 N N . ARG B 1 94 ? 16.016 3 -8.625 1 98.75 94 ARG B N 1
ATOM 1716 C CA . ARG B 1 94 ? 16.875 2.684 -9.758 1 98.75 94 ARG B CA 1
ATOM 1717 C C . ARG B 1 94 ? 17.016 1.177 -9.938 1 98.75 94 ARG B C 1
ATOM 1719 O O . ARG B 1 94 ? 16.953 0.675 -11.062 1 98.75 94 ARG B O 1
ATOM 1726 N N . GLN B 1 95 ? 17.219 0.488 -8.836 1 98.81 95 GLN B N 1
ATOM 1727 C CA . GLN B 1 95 ? 17.344 -0.964 -8.906 1 98.81 95 GLN B CA 1
ATOM 1728 C C . GLN B 1 95 ? 16.078 -1.596 -9.469 1 98.81 95 GLN B C 1
ATOM 1730 O O . GLN B 1 95 ? 16.141 -2.539 -10.258 1 98.81 95 GLN B O 1
ATOM 1735 N N . LEU B 1 96 ? 14.922 -1.082 -9.102 1 98.88 96 LEU B N 1
ATOM 1736 C CA . LEU B 1 96 ? 13.664 -1.642 -9.578 1 98.88 96 LEU B CA 1
ATOM 1737 C C . LEU B 1 96 ? 13.461 -1.344 -11.062 1 98.88 96 LEU B C 1
ATOM 1739 O O . LEU B 1 96 ? 12.914 -2.168 -11.797 1 98.88 96 LEU B O 1
ATOM 1743 N N . MET B 1 97 ? 13.812 -0.173 -11.461 1 98.56 97 MET B N 1
ATOM 1744 C CA . MET B 1 97 ? 13.758 0.145 -12.883 1 98.56 97 MET B CA 1
ATOM 1745 C C . MET B 1 97 ? 14.641 -0.8 -13.688 1 98.56 97 MET B C 1
ATOM 1747 O O . MET B 1 97 ? 14.234 -1.293 -14.742 1 98.56 97 MET B O 1
ATOM 1751 N N . LEU B 1 98 ? 15.828 -1.078 -13.227 1 98.62 98 LEU B N 1
ATOM 1752 C CA . LEU B 1 98 ? 16.75 -2.012 -13.867 1 98.62 98 LEU B CA 1
ATOM 1753 C C . LEU B 1 98 ? 16.172 -3.426 -13.867 1 98.62 98 LEU B C 1
ATOM 1755 O O . LEU B 1 98 ? 16.281 -4.152 -14.852 1 98.62 98 LEU B O 1
ATOM 1759 N N . ALA B 1 99 ? 15.617 -3.805 -12.703 1 98.56 99 ALA B N 1
ATOM 1760 C CA . ALA B 1 99 ? 14.984 -5.117 -12.602 1 98.56 99 ALA B CA 1
ATOM 1761 C C . ALA B 1 99 ? 13.93 -5.305 -13.688 1 98.56 99 ALA B C 1
ATOM 1763 O O . ALA B 1 99 ? 13.82 -6.383 -14.273 1 98.56 99 ALA B O 1
ATOM 1764 N N . ASN B 1 100 ? 13.164 -4.234 -13.891 1 97.62 100 ASN B N 1
ATOM 1765 C CA . ASN B 1 100 ? 12.133 -4.293 -14.922 1 97.62 100 ASN B CA 1
ATOM 1766 C C . ASN B 1 100 ? 12.734 -4.461 -16.312 1 97.62 100 ASN B C 1
ATOM 1768 O O . ASN B 1 100 ? 12.281 -5.305 -17.094 1 97.62 100 ASN B O 1
ATOM 1772 N N . LEU B 1 101 ? 13.688 -3.732 -16.594 1 96.38 101 LEU B N 1
ATOM 1773 C CA . LEU B 1 101 ? 14.312 -3.717 -17.922 1 96.38 101 LEU B CA 1
ATOM 1774 C C . LEU B 1 101 ? 15 -5.043 -18.203 1 96.38 101 LEU B C 1
ATOM 1776 O O . LEU B 1 101 ? 14.945 -5.547 -19.328 1 96.38 101 LEU B O 1
ATOM 1780 N N . ARG B 1 102 ? 15.57 -5.703 -17.234 1 97.06 102 ARG B N 1
ATOM 1781 C CA . ARG B 1 102 ? 16.406 -6.883 -17.438 1 97.06 102 ARG B CA 1
ATOM 1782 C C . ARG B 1 102 ? 15.672 -8.148 -17 1 97.06 102 ARG B C 1
ATOM 1784 O O . ARG B 1 102 ? 16.234 -9.242 -17.047 1 97.06 102 ARG B O 1
ATOM 1791 N N . ASN B 1 103 ? 14.539 -7.934 -16.5 1 96.81 103 ASN B N 1
ATOM 1792 C CA . ASN B 1 103 ? 13.812 -9.062 -15.922 1 96.81 103 ASN B CA 1
ATOM 1793 C C . ASN B 1 103 ? 14.656 -9.812 -14.898 1 96.81 103 ASN B C 1
ATOM 1795 O O . ASN B 1 103 ? 14.797 -11.031 -14.977 1 96.81 103 ASN B O 1
ATOM 1799 N N . ASN B 1 104 ? 15.203 -9.102 -14 1 97.44 104 ASN B N 1
ATOM 1800 C CA . ASN B 1 104 ? 16.109 -9.625 -12.984 1 97.44 104 ASN B CA 1
ATOM 1801 C C . ASN B 1 104 ? 15.461 -9.672 -11.609 1 97.44 104 ASN B C 1
ATOM 1803 O O . ASN B 1 104 ? 15.344 -8.648 -10.938 1 97.44 104 ASN B O 1
ATOM 1807 N N . VAL B 1 105 ? 15.117 -10.852 -11.164 1 97.69 105 VAL B N 1
ATOM 1808 C CA . VAL B 1 105 ? 14.375 -11.055 -9.922 1 97.69 105 VAL B CA 1
ATOM 1809 C C . VAL B 1 105 ? 15.266 -10.719 -8.727 1 97.69 105 VAL B C 1
ATOM 1811 O O . VAL B 1 105 ? 14.773 -10.258 -7.691 1 97.69 105 VAL B O 1
ATOM 1814 N N . GLU B 1 106 ? 16.562 -10.891 -8.82 1 98.19 106 GLU B N 1
ATOM 1815 C CA . GLU B 1 106 ? 17.484 -10.664 -7.715 1 98.19 106 GLU B CA 1
ATOM 1816 C C . GLU B 1 106 ? 17.484 -9.195 -7.301 1 98.19 106 GLU B C 1
ATOM 1818 O O . GLU B 1 106 ? 17.672 -8.875 -6.121 1 98.19 106 GLU B O 1
ATOM 1823 N N . LEU B 1 107 ? 17.344 -8.312 -8.273 1 98.69 107 LEU B N 1
ATOM 1824 C CA . LEU B 1 107 ? 17.297 -6.887 -7.977 1 98.69 107 LEU B CA 1
ATOM 1825 C C . LEU B 1 107 ? 16.031 -6.543 -7.188 1 98.69 107 LEU B C 1
ATOM 1827 O O . LEU B 1 107 ? 16.062 -5.676 -6.312 1 98.69 107 LEU B O 1
ATOM 1831 N N . ILE B 1 108 ? 14.93 -7.211 -7.48 1 98.75 108 ILE B N 1
ATOM 1832 C CA . ILE B 1 108 ? 13.695 -7.027 -6.723 1 98.75 108 ILE B CA 1
ATOM 1833 C C . ILE B 1 108 ? 13.891 -7.527 -5.293 1 98.75 108 ILE B C 1
ATOM 1835 O O . ILE B 1 108 ? 13.508 -6.848 -4.336 1 98.75 108 ILE B O 1
ATOM 1839 N N . GLU B 1 109 ? 14.508 -8.633 -5.164 1 98.44 109 GLU B N 1
ATOM 1840 C CA . GLU B 1 109 ? 14.75 -9.227 -3.854 1 98.44 109 GLU B CA 1
ATOM 1841 C C . GLU B 1 109 ? 15.656 -8.344 -3.002 1 98.44 109 GLU B C 1
ATOM 1843 O O . GLU B 1 109 ? 15.461 -8.227 -1.79 1 98.44 109 GLU B O 1
ATOM 1848 N N . GLU B 1 110 ? 16.625 -7.789 -3.633 1 98.69 110 GLU B N 1
ATOM 1849 C CA . GLU B 1 110 ? 17.5 -6.855 -2.928 1 98.69 110 GLU B CA 1
ATOM 1850 C C . GLU B 1 110 ? 16.703 -5.688 -2.348 1 98.69 110 GLU B C 1
ATOM 1852 O O . GLU B 1 110 ? 16.875 -5.344 -1.174 1 98.69 110 GLU B O 1
ATOM 1857 N N . VAL B 1 111 ? 15.867 -5.109 -3.143 1 98.88 111 VAL B N 1
ATOM 1858 C CA . VAL B 1 111 ? 15.062 -3.975 -2.699 1 98.88 111 VAL B CA 1
ATOM 1859 C C . VAL B 1 111 ? 14.094 -4.422 -1.604 1 98.88 111 VAL B C 1
ATOM 1861 O O . VAL B 1 111 ? 13.875 -3.693 -0.633 1 98.88 111 VAL B O 1
ATOM 1864 N N . GLU B 1 112 ? 13.523 -5.598 -1.729 1 98.69 112 GLU B N 1
ATOM 1865 C CA . GLU B 1 112 ? 12.68 -6.145 -0.671 1 98.69 112 GLU B CA 1
ATOM 1866 C C . GLU B 1 112 ? 13.43 -6.203 0.657 1 98.69 112 GLU B C 1
ATOM 1868 O O . GLU B 1 112 ? 12.875 -5.871 1.705 1 98.69 112 GLU B O 1
ATOM 1873 N N . GLY B 1 113 ? 14.648 -6.688 0.554 1 98.62 113 GLY B N 1
ATOM 1874 C CA . GLY B 1 113 ? 15.453 -6.754 1.761 1 98.62 113 GLY B CA 1
ATOM 1875 C C . GLY B 1 113 ? 15.695 -5.398 2.396 1 98.62 113 GLY B C 1
ATOM 1876 O O . GLY B 1 113 ? 15.539 -5.238 3.609 1 98.62 113 GLY B O 1
ATOM 1877 N N . LEU B 1 114 ? 16.047 -4.391 1.63 1 98.69 114 LEU B N 1
ATOM 1878 C CA . LEU B 1 114 ? 16.297 -3.041 2.121 1 98.69 114 LEU B CA 1
ATOM 1879 C C . LEU B 1 114 ? 15.039 -2.443 2.738 1 98.69 114 LEU B C 1
ATOM 1881 O O . LEU B 1 114 ? 15.086 -1.896 3.844 1 98.69 114 LEU B O 1
ATOM 1885 N N . LEU B 1 115 ? 13.922 -2.584 2.049 1 98.56 115 LEU B N 1
ATOM 1886 C CA . LEU B 1 115 ? 12.648 -2.049 2.516 1 98.56 115 LEU B CA 1
ATOM 1887 C C . LEU B 1 115 ? 12.219 -2.717 3.818 1 98.56 115 LEU B C 1
ATOM 1889 O O . LEU B 1 115 ? 11.719 -2.049 4.727 1 98.56 115 LEU B O 1
ATOM 1893 N N . THR B 1 116 ? 12.398 -3.986 3.898 1 98.25 116 THR B N 1
ATOM 1894 C CA . THR B 1 116 ? 12.031 -4.734 5.098 1 98.25 116 THR B CA 1
ATOM 1895 C C . THR B 1 116 ? 12.828 -4.246 6.301 1 98.25 116 THR B C 1
ATOM 1897 O O . THR B 1 116 ? 12.281 -4.074 7.391 1 98.25 116 THR B O 1
ATOM 1900 N N . ASN B 1 117 ? 14.07 -4.004 6.094 1 97.62 117 ASN B N 1
ATOM 1901 C CA . ASN B 1 117 ? 14.922 -3.514 7.172 1 97.62 117 ASN B CA 1
ATOM 1902 C C . ASN B 1 117 ? 14.453 -2.154 7.68 1 97.62 117 ASN B C 1
ATOM 1904 O O . ASN B 1 117 ? 14.367 -1.938 8.891 1 97.62 117 ASN B O 1
ATOM 1908 N N . ILE B 1 118 ? 14.117 -1.286 6.785 1 96.38 118 ILE B N 1
ATOM 1909 C CA . ILE B 1 118 ? 13.656 0.046 7.16 1 96.38 118 ILE B CA 1
ATOM 1910 C C . ILE B 1 118 ? 12.281 -0.052 7.832 1 96.38 118 ILE B C 1
ATOM 1912 O O . ILE B 1 118 ? 12.031 0.614 8.836 1 96.38 118 ILE B O 1
ATOM 1916 N N . ALA B 1 119 ? 11.445 -0.854 7.285 1 96 119 ALA B N 1
ATOM 1917 C CA . ALA B 1 119 ? 10.102 -1.037 7.824 1 96 119 ALA B CA 1
ATOM 1918 C C . ALA B 1 119 ? 10.148 -1.568 9.258 1 96 119 ALA B C 1
ATOM 1920 O O . ALA B 1 119 ? 9.422 -1.095 10.125 1 96 119 ALA B O 1
ATOM 1921 N N . ASP B 1 120 ? 10.984 -2.516 9.461 1 95.44 120 ASP B N 1
ATOM 1922 C CA . ASP B 1 120 ? 11.125 -3.104 10.789 1 95.44 120 ASP B CA 1
ATOM 1923 C C . ASP B 1 120 ? 11.625 -2.068 11.797 1 95.44 120 ASP B C 1
ATOM 1925 O O . ASP B 1 120 ? 11.148 -2.016 12.93 1 95.44 120 ASP B O 1
ATOM 1929 N N . ALA B 1 121 ? 12.562 -1.292 11.422 1 92.69 121 ALA B N 1
ATOM 1930 C CA . ALA B 1 121 ? 13.07 -0.224 12.281 1 92.69 121 ALA B CA 1
ATOM 1931 C C . ALA B 1 121 ? 11.977 0.801 12.578 1 92.69 121 ALA B C 1
ATOM 1933 O O . ALA B 1 121 ? 11.859 1.272 13.711 1 92.69 121 ALA B O 1
ATOM 1934 N N . TRP B 1 122 ? 11.219 1.155 11.578 1 91.62 122 TRP B N 1
ATOM 1935 C CA . TRP B 1 122 ? 10.125 2.113 11.727 1 91.62 122 TRP B CA 1
ATOM 1936 C C . TRP B 1 122 ? 9.094 1.606 12.734 1 91.62 122 TRP B C 1
ATOM 1938 O O . TRP B 1 122 ? 8.625 2.365 13.586 1 91.62 122 TRP B O 1
ATOM 1948 N N . LYS B 1 123 ? 8.742 0.412 12.648 1 91.19 123 LYS B N 1
ATOM 1949 C CA . LYS B 1 123 ? 7.73 -0.182 13.523 1 91.19 123 LYS B CA 1
ATOM 1950 C C . LYS B 1 123 ? 8.188 -0.174 14.977 1 91.19 123 LYS B C 1
ATOM 1952 O O . LYS B 1 123 ? 7.363 -0.19 15.898 1 91.19 123 LYS B O 1
ATOM 1957 N N . GLN B 1 124 ? 9.438 -0.23 15.18 1 89.25 124 GLN B N 1
ATOM 1958 C CA . GLN B 1 124 ? 9.992 -0.256 16.531 1 89.25 124 GLN B CA 1
ATOM 1959 C C . GLN B 1 124 ? 9.992 1.137 17.156 1 89.25 124 GLN B C 1
ATOM 1961 O O . GLN B 1 124 ? 10.188 1.282 18.359 1 89.25 124 GLN B O 1
ATOM 1966 N N . ILE B 1 125 ? 9.781 2.125 16.375 1 78.94 125 ILE B N 1
ATOM 1967 C CA . ILE B 1 125 ? 9.727 3.49 16.891 1 78.94 125 ILE B CA 1
ATOM 1968 C C . ILE B 1 125 ? 8.344 3.764 17.469 1 78.94 125 ILE B C 1
ATOM 1970 O O . ILE B 1 125 ? 7.328 3.387 16.891 1 78.94 125 ILE B O 1
ATOM 1974 N N . SER B 1 126 ? 7.977 3.771 18.906 1 61.66 126 SER B N 1
ATOM 1975 C CA . SER B 1 126 ? 6.703 3.961 19.594 1 61.66 126 SER B CA 1
ATOM 1976 C C . SER B 1 126 ? 5.941 5.152 19.016 1 61.66 126 SER B C 1
ATOM 1978 O O . SER B 1 126 ? 6.516 6.227 18.828 1 61.66 126 SER B O 1
ATOM 1980 N N . PRO B 1 127 ? 4.613 4.926 18.641 1 57.5 127 PRO B N 1
ATOM 1981 C CA . PRO B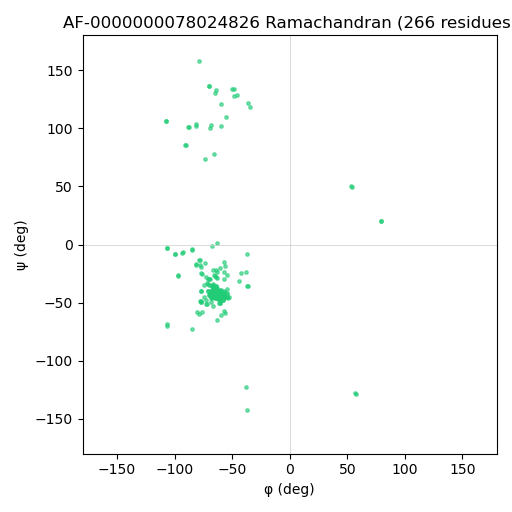 1 127 ? 3.797 6.098 18.297 1 57.5 127 PRO B CA 1
ATOM 1982 C C . PRO B 1 127 ? 3.809 7.16 19.406 1 57.5 127 PRO B C 1
ATOM 1984 O O . PRO B 1 127 ? 3.734 8.352 19.109 1 57.5 127 PRO B O 1
ATOM 1987 N N . LEU B 1 128 ? 3.602 6.594 20.766 1 48.44 128 LEU B N 1
ATOM 1988 C CA . LEU B 1 128 ? 3.566 7.434 21.969 1 48.44 128 LEU B CA 1
ATOM 1989 C C . LEU B 1 128 ? 4.848 8.25 22.094 1 48.44 128 LEU B C 1
ATOM 1991 O O . LEU B 1 128 ? 4.816 9.398 22.547 1 48.44 128 LEU B O 1
ATOM 1995 N N . ASN B 1 129 ? 5.844 7.613 22.156 1 44.84 129 ASN B N 1
ATOM 1996 C CA . ASN B 1 129 ? 7.09 8.344 22.328 1 44.84 129 ASN B CA 1
ATOM 1997 C C . ASN B 1 129 ? 7.285 9.391 21.219 1 44.84 129 ASN B C 1
ATOM 1999 O O . ASN B 1 129 ? 8.062 10.328 21.391 1 44.84 129 ASN B O 1
ATOM 2003 N N . ALA B 1 130 ? 6.629 9.25 20.234 1 42.28 130 ALA B N 1
ATOM 2004 C CA . ALA B 1 130 ? 6.656 10.312 19.234 1 42.28 130 ALA B CA 1
ATOM 2005 C C . ALA B 1 130 ? 5.914 11.555 19.734 1 42.28 130 ALA B C 1
ATOM 2007 O O . ALA B 1 130 ? 6.211 12.672 19.312 1 42.28 130 ALA B O 1
ATOM 2008 N N . ALA B 1 131 ? 4.828 11.477 20.641 1 38.53 131 ALA B N 1
ATOM 2009 C CA . ALA B 1 131 ? 4.102 12.555 21.312 1 38.53 131 ALA B CA 1
ATOM 2010 C C . ALA B 1 131 ? 4.898 13.109 22.484 1 38.53 131 ALA B C 1
ATOM 2012 O O . ALA B 1 131 ? 4.707 14.258 22.891 1 38.53 131 ALA B O 1
ATOM 2013 N N . ARG B 1 132 ? 5.434 12.328 23.406 1 36.72 132 ARG B N 1
ATOM 2014 C CA . ARG B 1 132 ? 5.844 12.711 24.75 1 36.72 132 ARG B CA 1
ATOM 2015 C C . ARG B 1 132 ? 7.172 13.461 24.719 1 36.72 132 ARG B C 1
ATOM 2017 O O . ARG B 1 132 ? 7.727 13.781 25.781 1 36.72 132 ARG B O 1
ATOM 2024 N N . GLU B 1 133 ? 7.867 13.414 23.891 1 32.88 133 GLU B N 1
ATOM 2025 C CA . GLU B 1 133 ? 9.031 14.156 24.359 1 32.88 133 GLU B CA 1
ATOM 2026 C C . GLU B 1 133 ? 8.719 15.648 24.5 1 32.88 133 GLU B C 1
ATOM 2028 O O . GLU B 1 133 ? 8.227 16.281 23.562 1 32.88 133 GLU B O 1
ATOM 2033 N N . PRO B 1 134 ? 8.523 16.016 25.734 1 30.69 134 PRO B N 1
ATOM 2034 C CA . PRO B 1 134 ? 8.281 17.391 26.188 1 30.69 134 PRO B CA 1
ATOM 2035 C C . PRO B 1 134 ? 9.07 18.422 25.391 1 30.69 134 PRO B C 1
ATOM 2037 O O . PRO B 1 134 ? 10.188 18.156 24.953 1 30.69 134 PRO B O 1
ATOM 2040 N N . ALA B 1 135 ? 8.203 19.359 24.797 1 30.66 135 ALA B N 1
ATOM 2041 C CA . ALA B 1 135 ? 8.93 20.609 24.625 1 30.66 135 ALA B CA 1
ATOM 2042 C C . ALA B 1 135 ? 9.617 21.031 25.922 1 30.66 135 ALA B C 1
ATOM 2044 O O . ALA B 1 135 ? 9.133 20.719 27.016 1 30.66 135 ALA B O 1
#